Protein AF-A0A5C7PP08-F1 (afdb_monomer)

Structure (mmCIF, N/CA/C/O backbone):
data_AF-A0A5C7PP08-F1
#
_entry.id   AF-A0A5C7PP08-F1
#
loop_
_atom_site.group_PDB
_atom_site.id
_atom_site.type_symbol
_atom_site.label_atom_id
_atom_site.label_alt_id
_atom_site.label_comp_id
_atom_site.label_asym_id
_atom_site.label_entity_id
_atom_site.label_seq_id
_atom_site.pdbx_PDB_ins_code
_atom_site.Cartn_x
_atom_site.Cartn_y
_atom_site.Cartn_z
_atom_site.occupancy
_atom_site.B_iso_or_equiv
_atom_site.auth_seq_id
_atom_site.auth_comp_id
_atom_site.auth_asym_id
_atom_site.auth_atom_id
_atom_site.pdbx_PDB_model_num
ATOM 1 N N . SER A 1 1 ? 21.183 -17.692 -31.655 1.00 51.03 1 SER A N 1
ATOM 2 C CA . SER A 1 1 ? 22.550 -17.239 -31.311 1.00 51.03 1 SER A CA 1
ATOM 3 C C . SER A 1 1 ? 22.654 -15.744 -30.936 1.00 51.03 1 SER A C 1
ATOM 5 O O . SER A 1 1 ? 23.688 -15.137 -31.158 1.00 51.03 1 SER A O 1
ATOM 7 N N . ALA A 1 2 ? 21.683 -15.165 -30.217 1.00 33.03 2 ALA A N 1
ATOM 8 C CA . ALA A 1 2 ? 21.879 -13.907 -29.457 1.00 33.03 2 ALA A CA 1
ATOM 9 C C . ALA A 1 2 ? 21.215 -13.967 -28.063 1.00 33.03 2 ALA A C 1
ATOM 11 O O . ALA A 1 2 ? 21.703 -13.370 -27.115 1.00 33.03 2 ALA A O 1
ATOM 12 N N . LEU A 1 3 ? 20.189 -14.814 -27.907 1.00 36.09 3 LEU A N 1
ATOM 13 C CA . LEU A 1 3 ? 19.541 -15.142 -26.627 1.00 36.09 3 LEU A CA 1
ATOM 14 C C . LEU A 1 3 ? 20.375 -16.040 -25.686 1.00 36.09 3 LEU A C 1
ATOM 16 O O . LEU A 1 3 ? 20.035 -16.176 -24.519 1.00 36.09 3 LEU A O 1
ATOM 20 N N . ALA A 1 4 ? 21.467 -16.645 -26.167 1.00 33.38 4 ALA A N 1
ATOM 21 C CA . ALA A 1 4 ? 22.316 -17.548 -25.375 1.00 33.38 4 ALA A CA 1
ATOM 22 C C . ALA A 1 4 ? 23.426 -16.827 -24.580 1.00 33.38 4 ALA A C 1
ATOM 24 O O . ALA A 1 4 ? 24.205 -17.480 -23.896 1.00 33.38 4 ALA A O 1
ATOM 25 N N . ARG A 1 5 ? 23.530 -15.494 -24.691 1.00 34.81 5 ARG A N 1
ATOM 26 C CA . ARG A 1 5 ? 24.608 -14.685 -24.090 1.00 34.81 5 ARG A CA 1
ATOM 27 C C . ARG A 1 5 ? 24.155 -13.799 -22.936 1.00 34.81 5 ARG A C 1
ATOM 29 O O . ARG A 1 5 ? 24.889 -12.896 -22.548 1.00 34.81 5 ARG A O 1
ATOM 36 N N . TRP A 1 6 ? 22.966 -14.021 -22.385 1.00 37.44 6 TRP A N 1
ATOM 37 C CA . TRP A 1 6 ? 22.670 -13.408 -21.099 1.00 37.44 6 TRP A CA 1
ATOM 38 C C . TRP A 1 6 ? 23.307 -14.250 -20.001 1.00 37.44 6 TRP A C 1
ATOM 40 O O . TRP A 1 6 ? 23.082 -15.464 -19.978 1.00 37.44 6 TRP A O 1
ATOM 50 N N . PRO A 1 7 ? 24.121 -13.656 -19.111 1.00 31.97 7 PRO A N 1
ATOM 51 C CA . PRO A 1 7 ? 24.576 -14.377 -17.944 1.00 31.97 7 PRO A CA 1
ATOM 52 C C . PRO A 1 7 ? 23.326 -14.842 -17.207 1.00 31.97 7 PRO A C 1
ATOM 54 O O . PRO A 1 7 ? 22.492 -14.035 -16.810 1.00 31.97 7 PRO A O 1
ATOM 57 N N . ARG A 1 8 ? 23.205 -16.151 -16.998 1.00 37.72 8 ARG A N 1
ATOM 58 C CA . ARG A 1 8 ? 22.200 -16.773 -16.122 1.00 37.72 8 ARG A CA 1
ATOM 59 C C . ARG A 1 8 ? 22.413 -16.422 -14.634 1.00 37.72 8 ARG A C 1
ATOM 61 O O . ARG A 1 8 ? 21.910 -17.112 -13.754 1.00 37.72 8 ARG A O 1
ATOM 68 N N . ARG A 1 9 ? 23.168 -15.354 -14.368 1.00 31.31 9 ARG A N 1
ATOM 69 C CA . ARG A 1 9 ? 23.492 -14.753 -13.078 1.00 31.31 9 ARG A CA 1
ATOM 70 C C . ARG A 1 9 ? 22.756 -13.420 -12.985 1.00 31.31 9 ARG A C 1
ATOM 72 O O . ARG A 1 9 ? 22.584 -12.747 -13.996 1.00 31.31 9 ARG A O 1
ATOM 79 N N . ILE A 1 10 ? 22.370 -13.016 -11.778 1.00 32.81 10 ILE A N 1
ATOM 80 C CA . ILE A 1 10 ? 21.949 -11.638 -11.506 1.00 32.81 10 ILE A CA 1
ATOM 81 C C . ILE A 1 10 ? 23.107 -10.727 -11.931 1.00 32.81 10 ILE A C 1
ATOM 83 O O . ILE A 1 10 ? 24.150 -10.695 -11.282 1.00 32.81 10 ILE A O 1
ATOM 87 N N . VAL A 1 11 ? 22.957 -10.040 -13.063 1.00 32.78 11 VAL A N 1
ATOM 88 C CA . VAL A 1 11 ? 23.949 -9.075 -13.536 1.00 32.78 11 VAL A CA 1
ATOM 89 C C . VAL A 1 11 ? 23.645 -7.762 -12.839 1.00 32.78 11 VAL A C 1
ATOM 91 O O . VAL A 1 11 ? 22.692 -7.068 -13.190 1.00 32.78 11 VAL A O 1
ATOM 94 N N . GLN A 1 12 ? 24.449 -7.418 -11.837 1.00 35.47 12 GLN A N 1
ATOM 95 C CA . GLN A 1 12 ? 24.504 -6.042 -11.374 1.00 35.47 12 GLN A CA 1
ATOM 96 C C . GLN A 1 12 ? 25.184 -5.235 -12.482 1.00 35.47 12 GLN A C 1
ATOM 98 O O . GLN A 1 12 ? 26.375 -5.385 -12.742 1.00 35.47 12 GLN A O 1
ATOM 103 N N . TRP A 1 13 ? 24.388 -4.463 -13.214 1.00 45.34 13 TRP A N 1
ATOM 104 C CA . TRP A 1 13 ? 24.843 -3.715 -14.375 1.00 45.34 13 TRP A CA 1
ATOM 105 C C . TRP A 1 13 ? 25.080 -2.251 -13.995 1.00 45.34 13 TRP A C 1
ATOM 107 O O . TRP A 1 13 ? 24.209 -1.613 -13.402 1.00 45.34 13 TRP A O 1
ATOM 117 N N . ALA A 1 14 ? 26.256 -1.730 -14.340 1.00 45.00 14 ALA A N 1
ATOM 118 C CA . ALA A 1 14 ? 26.609 -0.321 -14.232 1.00 45.00 14 ALA A CA 1
ATOM 119 C C . ALA A 1 14 ? 27.038 0.170 -15.621 1.00 45.00 14 ALA A C 1
ATOM 121 O O . ALA A 1 14 ? 27.964 -0.384 -16.210 1.00 45.00 14 ALA A O 1
ATOM 122 N N . GLY A 1 15 ? 26.362 1.186 -16.152 1.00 56.62 15 GLY A N 1
ATOM 123 C CA . GLY A 1 15 ? 26.690 1.778 -17.448 1.00 56.62 15 GLY A CA 1
ATOM 124 C C . GLY A 1 15 ? 25.889 3.049 -17.726 1.00 56.62 15 GLY A C 1
ATOM 125 O O . GLY A 1 15 ? 25.226 3.585 -16.837 1.00 56.62 15 GLY A O 1
ATOM 126 N N . SER A 1 16 ? 25.983 3.565 -18.950 1.00 62.78 16 SER A N 1
ATOM 127 C CA . SER A 1 16 ? 25.438 4.872 -19.327 1.00 62.78 16 SER A CA 1
ATOM 128 C C . SER A 1 16 ? 23.931 4.834 -19.628 1.00 62.78 16 SER A C 1
ATOM 130 O O . SER A 1 16 ? 23.347 3.789 -19.909 1.00 62.78 16 SER A O 1
ATOM 132 N N . ALA A 1 17 ? 23.274 5.998 -19.656 1.00 60.62 17 ALA A N 1
ATOM 133 C CA . ALA A 1 17 ? 21.857 6.089 -20.028 1.00 60.62 17 ALA A CA 1
ATOM 134 C C . ALA A 1 17 ? 21.559 5.574 -21.456 1.00 60.62 17 ALA A C 1
ATOM 136 O O . ALA A 1 17 ? 20.437 5.141 -21.728 1.00 60.62 17 ALA A O 1
ATOM 137 N N . ALA A 1 18 ? 22.538 5.611 -22.370 1.00 62.00 18 ALA A N 1
ATOM 138 C CA . ALA A 1 18 ? 22.399 5.051 -23.716 1.00 62.00 18 ALA A CA 1
ATOM 139 C C . ALA A 1 18 ? 22.287 3.520 -23.670 1.00 62.00 18 ALA A C 1
ATOM 141 O O . ALA A 1 18 ? 21.374 2.949 -24.267 1.00 62.00 18 ALA A O 1
ATOM 142 N N . ASP A 1 19 ? 23.123 2.882 -22.857 1.00 72.00 19 ASP A N 1
ATOM 143 C CA . ASP A 1 19 ? 23.145 1.430 -22.699 1.00 72.00 19 ASP A CA 1
ATOM 144 C C . ASP A 1 19 ? 21.840 0.899 -22.074 1.00 72.00 19 ASP A C 1
ATOM 146 O O . ASP A 1 19 ? 21.330 -0.148 -22.473 1.00 72.00 19 ASP A O 1
ATOM 150 N N . VAL A 1 20 ? 21.224 1.650 -21.150 1.00 71.69 20 VAL A N 1
ATOM 151 C CA . VAL A 1 20 ? 19.917 1.282 -20.573 1.00 71.69 20 VAL A CA 1
ATOM 152 C C . VAL A 1 20 ? 18.798 1.306 -21.613 1.00 71.69 20 VAL A C 1
ATOM 154 O O . VAL A 1 20 ? 17.904 0.453 -21.597 1.00 71.69 20 VAL A O 1
ATOM 157 N N . ARG A 1 21 ? 18.821 2.278 -22.534 1.00 72.56 21 ARG A N 1
ATOM 158 C CA . ARG A 1 21 ? 17.820 2.364 -23.609 1.00 72.56 21 ARG A CA 1
ATOM 159 C C . ARG A 1 21 ? 17.903 1.141 -24.514 1.00 72.56 21 ARG A C 1
ATOM 161 O O . ARG A 1 21 ? 16.860 0.603 -24.893 1.00 72.56 21 ARG A O 1
ATOM 168 N N . ASP A 1 22 ? 19.112 0.679 -24.804 1.00 75.31 22 ASP A N 1
ATOM 169 C CA . ASP A 1 22 ? 19.328 -0.531 -25.590 1.00 75.31 22 ASP A CA 1
ATOM 170 C C . ASP A 1 22 ? 18.941 -1.791 -24.815 1.00 75.31 22 ASP A C 1
ATOM 172 O O . ASP A 1 22 ? 18.230 -2.631 -25.365 1.00 75.31 22 ASP A O 1
ATOM 176 N N . LEU A 1 23 ? 19.247 -1.876 -23.517 1.00 73.44 23 LEU A N 1
ATOM 177 C CA . LEU A 1 23 ? 18.751 -2.951 -22.649 1.00 73.44 23 LEU A CA 1
ATOM 178 C C . LEU A 1 23 ? 17.220 -3.031 -22.637 1.00 73.44 23 LEU A C 1
ATOM 180 O O . LEU A 1 23 ? 16.664 -4.123 -22.734 1.00 73.44 23 LEU A O 1
ATOM 184 N N . CYS A 1 24 ? 16.522 -1.894 -22.577 1.00 73.75 24 CYS A N 1
ATOM 185 C CA . CYS A 1 24 ? 15.061 -1.872 -22.618 1.00 73.75 24 CYS A CA 1
ATOM 186 C C . CYS A 1 24 ? 14.515 -2.379 -23.961 1.00 73.75 24 CYS A C 1
ATOM 188 O O . CYS A 1 24 ? 13.545 -3.136 -23.988 1.00 73.75 24 CYS A O 1
ATOM 190 N N . ARG A 1 25 ? 15.139 -1.994 -25.083 1.00 69.88 25 ARG A N 1
ATOM 191 C CA . ARG A 1 25 ? 14.746 -2.474 -26.420 1.00 69.88 25 ARG A CA 1
ATOM 192 C C . ARG A 1 25 ? 15.004 -3.971 -26.577 1.00 69.88 25 ARG A C 1
ATOM 194 O O . ARG A 1 25 ? 14.125 -4.689 -27.051 1.00 69.88 25 ARG A O 1
ATOM 201 N N . ILE A 1 26 ? 16.181 -4.433 -26.158 1.00 72.19 26 ILE A N 1
ATOM 202 C CA . ILE A 1 26 ? 16.577 -5.844 -26.208 1.00 72.19 26 ILE A CA 1
ATOM 203 C C . ILE A 1 26 ? 15.634 -6.668 -25.334 1.00 72.19 26 ILE A C 1
ATOM 205 O O . ILE A 1 26 ? 15.025 -7.613 -25.826 1.00 72.19 26 ILE A O 1
ATOM 209 N N . GLY A 1 27 ? 15.435 -6.273 -24.074 1.00 72.19 27 GLY A N 1
ATOM 210 C CA . GLY A 1 27 ? 14.522 -6.948 -23.156 1.00 72.19 27 GLY A CA 1
ATOM 211 C C . GLY A 1 27 ? 13.101 -7.034 -23.716 1.00 72.19 27 GLY A C 1
ATOM 212 O O . GLY A 1 27 ? 12.497 -8.107 -23.709 1.00 72.19 27 GLY A O 1
ATOM 213 N N . ALA A 1 28 ? 12.580 -5.942 -24.283 1.00 72.56 28 ALA A N 1
ATOM 214 C CA . ALA A 1 28 ? 11.251 -5.937 -24.887 1.00 72.56 28 ALA A CA 1
ATOM 215 C C . ALA A 1 28 ? 11.123 -6.933 -26.054 1.00 72.56 28 ALA A C 1
ATOM 217 O O . ALA A 1 28 ? 10.146 -7.685 -26.123 1.00 72.56 28 ALA A O 1
ATOM 218 N N . ALA A 1 29 ? 12.126 -6.979 -26.936 1.00 72.31 29 ALA A N 1
ATOM 219 C CA . ALA A 1 29 ? 12.173 -7.909 -28.061 1.00 72.31 29 ALA A CA 1
ATOM 220 C C . ALA A 1 29 ? 12.316 -9.371 -27.602 1.00 72.31 29 ALA A C 1
ATOM 222 O O . ALA A 1 29 ? 11.616 -10.251 -28.106 1.00 72.31 29 ALA A O 1
ATOM 223 N N . CYS A 1 30 ? 13.175 -9.632 -26.614 1.00 68.44 30 CYS A N 1
ATOM 224 C CA . CYS A 1 30 ? 13.418 -10.967 -26.070 1.00 68.44 30 CYS A CA 1
ATOM 225 C C . CYS A 1 30 ? 12.179 -11.558 -25.389 1.00 68.44 30 CYS A C 1
ATOM 227 O O . CYS A 1 30 ? 11.913 -12.749 -25.532 1.00 68.44 30 CYS A O 1
ATOM 229 N N . HIS A 1 31 ? 11.401 -10.731 -24.689 1.00 66.00 31 HIS A N 1
ATOM 230 C CA . HIS A 1 31 ? 10.216 -11.176 -23.956 1.00 66.00 31 HIS A CA 1
ATOM 231 C C . HIS A 1 31 ? 8.910 -11.084 -24.756 1.00 66.00 31 HIS A C 1
ATOM 233 O O . HIS A 1 31 ? 7.857 -11.411 -24.211 1.00 66.00 31 HIS A O 1
ATOM 239 N N . ARG A 1 32 ? 8.955 -10.654 -26.030 1.00 76.31 32 ARG A N 1
ATOM 240 C CA . ARG A 1 32 ? 7.770 -10.444 -26.889 1.00 76.31 32 ARG A CA 1
ATOM 241 C C . ARG A 1 32 ? 6.655 -9.663 -26.172 1.00 76.31 32 ARG A C 1
ATOM 243 O O . ARG A 1 32 ? 5.480 -10.011 -26.268 1.00 76.31 32 ARG A O 1
ATOM 250 N N . THR A 1 33 ? 7.028 -8.625 -25.425 1.00 79.81 33 THR A N 1
ATOM 251 C CA . THR A 1 33 ? 6.087 -7.817 -24.632 1.00 79.81 33 THR A CA 1
ATOM 252 C C . THR A 1 33 ? 5.680 -6.539 -25.368 1.00 79.81 33 THR A C 1
ATOM 254 O O . THR A 1 33 ? 6.431 -6.016 -26.189 1.00 79.81 33 THR A O 1
ATOM 257 N N . SER A 1 34 ? 4.491 -6.008 -25.066 1.00 83.50 34 SER A N 1
ATOM 258 C CA . SER A 1 34 ? 4.002 -4.718 -25.580 1.00 83.50 34 SER A CA 1
ATOM 259 C C . SER A 1 34 ? 4.533 -3.513 -24.793 1.00 83.50 34 SER A C 1
ATOM 261 O O . SER A 1 34 ? 4.498 -2.383 -25.292 1.00 83.50 34 SER A O 1
ATOM 263 N N . ALA A 1 35 ? 5.043 -3.748 -23.580 1.00 87.69 35 ALA A N 1
ATOM 264 C CA . ALA A 1 35 ? 5.693 -2.751 -22.740 1.00 87.69 35 ALA A CA 1
ATOM 265 C C . ALA A 1 35 ? 6.728 -3.392 -21.800 1.00 87.69 35 ALA A C 1
ATOM 267 O O . ALA A 1 35 ? 6.541 -4.519 -21.336 1.00 87.69 35 ALA A O 1
ATOM 268 N N . LEU A 1 36 ? 7.794 -2.660 -21.477 1.00 88.12 36 LEU A N 1
ATOM 269 C CA . LEU A 1 36 ? 8.789 -3.053 -20.477 1.00 88.12 36 LEU A CA 1
ATOM 270 C C . LEU A 1 36 ? 9.143 -1.845 -19.607 1.00 88.12 36 LEU A C 1
ATOM 272 O O . LEU A 1 36 ? 9.592 -0.828 -20.129 1.00 88.12 36 LEU A O 1
ATOM 276 N N . LEU A 1 37 ? 8.953 -1.963 -18.292 1.00 88.19 37 LEU A N 1
ATOM 277 C CA . LEU A 1 37 ? 9.378 -0.961 -17.316 1.00 88.19 37 LEU A CA 1
ATOM 278 C C . LEU A 1 37 ? 10.607 -1.476 -16.564 1.00 88.19 37 LEU A C 1
ATOM 280 O O . LEU A 1 37 ? 10.527 -2.478 -15.859 1.00 88.19 37 LEU A O 1
ATOM 284 N N . LEU A 1 38 ? 11.722 -0.769 -16.696 1.00 87.44 38 LEU A N 1
ATOM 285 C CA . LEU A 1 38 ? 12.966 -1.035 -15.989 1.00 87.44 38 LEU A CA 1
ATOM 286 C C . LEU A 1 38 ? 13.136 -0.007 -14.866 1.00 87.44 38 LEU A C 1
ATOM 288 O O . LEU A 1 38 ? 13.333 1.175 -15.137 1.00 87.44 38 LEU A O 1
ATOM 292 N N . THR A 1 39 ? 13.064 -0.438 -13.609 1.00 85.44 39 THR A N 1
ATOM 293 C CA . THR A 1 39 ? 13.318 0.432 -12.449 1.00 85.44 39 THR A CA 1
ATOM 294 C C . THR A 1 39 ? 14.801 0.465 -12.110 1.00 85.44 39 THR A C 1
ATOM 296 O O . THR A 1 39 ? 15.424 -0.591 -12.035 1.00 85.44 39 THR A O 1
ATOM 299 N N . ALA A 1 40 ? 15.342 1.643 -11.811 1.00 81.19 40 ALA A N 1
ATOM 300 C CA . ALA A 1 40 ? 16.759 1.834 -11.509 1.00 81.19 40 ALA A CA 1
ATOM 301 C C . ALA A 1 40 ? 16.986 2.551 -10.176 1.00 81.19 40 ALA A C 1
ATOM 303 O O . ALA A 1 40 ? 17.785 3.477 -10.060 1.00 81.19 40 ALA A O 1
ATOM 304 N N . GLY A 1 41 ? 16.250 2.124 -9.148 1.00 76.06 41 GLY A N 1
ATOM 305 C CA . GLY A 1 41 ? 16.397 2.654 -7.795 1.00 76.06 41 GLY A CA 1
ATOM 306 C C . GLY A 1 41 ? 16.220 4.174 -7.746 1.00 76.06 41 GLY A C 1
ATOM 307 O O . GLY A 1 41 ? 15.173 4.698 -8.129 1.00 76.06 41 GLY A O 1
ATOM 308 N N . VAL A 1 42 ? 17.252 4.876 -7.273 1.00 71.19 42 VAL A N 1
ATOM 309 C CA . VAL A 1 42 ? 17.248 6.342 -7.111 1.00 71.19 42 VAL A CA 1
ATOM 310 C C . VAL A 1 42 ? 17.314 7.120 -8.414 1.00 71.19 42 VAL A C 1
ATOM 312 O O . VAL A 1 42 ? 17.058 8.319 -8.392 1.00 71.19 42 VAL A O 1
ATOM 315 N N . ASP A 1 43 ? 17.623 6.466 -9.531 1.00 77.25 43 ASP A N 1
ATOM 316 C CA . ASP A 1 43 ? 17.714 7.112 -10.841 1.00 77.25 43 ASP A CA 1
ATOM 317 C C . ASP A 1 43 ? 16.379 7.132 -11.592 1.00 77.25 43 ASP A C 1
ATOM 319 O O . ASP A 1 43 ? 16.282 7.709 -12.672 1.00 77.25 43 ASP A O 1
ATOM 323 N N . GLY A 1 44 ? 15.319 6.578 -10.994 1.00 85.94 44 GLY A N 1
ATOM 324 C CA . GLY A 1 44 ? 13.984 6.536 -11.580 1.00 85.94 44 GLY A CA 1
ATOM 325 C C . GLY A 1 44 ? 13.749 5.252 -12.368 1.00 85.94 44 GLY A C 1
ATOM 326 O O . GLY A 1 44 ? 13.952 4.151 -11.848 1.00 85.94 44 GLY A O 1
ATOM 327 N N . ALA A 1 45 ? 13.239 5.375 -13.593 1.00 88.81 45 ALA A N 1
ATOM 328 C CA . ALA A 1 45 ? 12.931 4.226 -14.438 1.00 88.81 45 ALA A CA 1
ATOM 329 C C . ALA A 1 45 ? 12.958 4.552 -15.937 1.00 88.81 45 ALA A C 1
ATOM 331 O O . ALA A 1 45 ? 12.829 5.706 -16.344 1.00 88.81 45 ALA A O 1
ATOM 332 N N . TRP A 1 46 ? 13.013 3.509 -16.762 1.00 91.44 46 TRP A N 1
ATOM 333 C CA . TRP A 1 46 ? 12.817 3.590 -18.208 1.00 91.44 46 TRP A CA 1
ATOM 334 C C . TRP A 1 46 ? 11.645 2.720 -18.636 1.00 91.44 46 TRP A C 1
ATOM 336 O O . TRP A 1 46 ? 11.558 1.550 -18.274 1.00 91.44 46 TRP A O 1
ATOM 346 N N . LEU A 1 47 ? 10.741 3.293 -19.423 1.00 90.38 47 LEU A N 1
ATOM 347 C CA . LEU A 1 47 ? 9.603 2.596 -20.006 1.00 90.38 47 LEU A CA 1
ATOM 348 C C . LEU A 1 47 ? 9.811 2.460 -21.511 1.00 90.38 47 LEU A C 1
ATOM 350 O O . LEU A 1 47 ? 9.760 3.450 -22.238 1.00 90.38 47 LEU A O 1
ATOM 354 N N . TRP A 1 48 ? 9.977 1.236 -21.995 1.00 90.25 48 TRP A N 1
ATOM 355 C CA . TRP A 1 48 ? 9.782 0.931 -23.405 1.00 90.25 48 TRP A CA 1
ATOM 356 C C . TRP A 1 48 ? 8.293 0.684 -23.662 1.00 90.25 48 TRP A C 1
ATOM 358 O O . TRP A 1 48 ? 7.691 -0.199 -23.051 1.00 90.25 48 TRP A O 1
ATOM 368 N N . TYR A 1 49 ? 7.684 1.478 -24.540 1.00 86.06 49 TYR A N 1
ATOM 369 C CA . TYR A 1 49 ? 6.275 1.368 -24.922 1.00 86.06 49 TYR A CA 1
ATOM 370 C C . TYR A 1 49 ? 6.056 1.978 -26.310 1.00 86.06 49 TYR A C 1
ATOM 372 O O . TYR A 1 49 ? 6.641 3.009 -26.633 1.00 86.06 49 TYR A O 1
ATOM 380 N N . ARG A 1 50 ? 5.219 1.348 -27.150 1.00 85.69 50 ARG A N 1
ATOM 381 C CA . ARG A 1 50 ? 4.958 1.791 -28.541 1.00 85.69 50 ARG A CA 1
ATOM 382 C C . ARG A 1 50 ? 6.250 2.057 -29.330 1.00 85.69 50 ARG A C 1
ATOM 384 O O . ARG A 1 50 ? 6.385 3.089 -29.981 1.00 85.69 50 ARG A O 1
ATOM 391 N N . GLN A 1 51 ? 7.213 1.136 -29.217 1.00 83.38 51 GLN A N 1
ATOM 392 C CA . GLN A 1 51 ? 8.535 1.208 -29.861 1.00 83.38 51 GLN A CA 1
ATOM 393 C C . GLN A 1 51 ? 9.381 2.440 -29.480 1.00 83.38 51 GLN A C 1
ATOM 395 O O . GLN A 1 51 ? 10.391 2.724 -30.123 1.00 83.38 51 GLN A O 1
ATOM 400 N N . LYS A 1 52 ? 9.017 3.161 -28.415 1.00 86.75 52 LYS A N 1
ATOM 401 C CA . LYS A 1 52 ? 9.764 4.308 -27.893 1.00 86.75 52 LYS A CA 1
ATOM 402 C C . LYS A 1 52 ? 10.239 4.016 -26.477 1.00 86.75 52 LYS A C 1
ATOM 404 O O . LYS A 1 52 ? 9.549 3.352 -25.709 1.00 86.75 52 LYS A O 1
ATOM 409 N N . VAL A 1 53 ? 11.426 4.515 -26.140 1.00 87.62 53 VAL A N 1
ATOM 410 C CA . VAL A 1 53 ? 11.926 4.504 -24.762 1.00 87.62 53 VAL A CA 1
ATOM 411 C C . VAL A 1 53 ? 11.628 5.860 -24.142 1.00 87.62 53 VAL A C 1
ATOM 413 O O . VAL A 1 53 ? 12.006 6.895 -24.687 1.00 87.62 53 VAL A O 1
ATOM 416 N N . HIS A 1 54 ? 10.945 5.837 -23.007 1.00 89.31 54 HIS A N 1
ATOM 417 C CA . HIS A 1 54 ? 10.604 6.995 -22.204 1.00 89.31 54 HIS A CA 1
ATOM 418 C C . HIS A 1 54 ? 11.394 6.947 -20.904 1.00 89.31 54 HIS A C 1
ATOM 420 O O . HIS A 1 54 ? 11.351 5.955 -20.179 1.00 89.31 54 HIS A O 1
ATOM 426 N N . GLU A 1 55 ? 12.101 8.026 -20.606 1.00 90.25 55 GLU A N 1
ATOM 427 C CA . GLU A 1 55 ? 12.775 8.198 -19.327 1.00 90.25 55 GLU A CA 1
ATOM 428 C C . GLU A 1 55 ? 11.794 8.766 -18.302 1.00 90.25 55 GLU A C 1
ATOM 430 O O . GLU A 1 55 ? 11.053 9.711 -18.580 1.00 90.25 55 GLU A O 1
ATOM 435 N N . ILE A 1 56 ? 11.763 8.157 -17.122 1.00 90.25 56 ILE A N 1
ATOM 436 C CA . ILE A 1 56 ? 10.896 8.540 -16.017 1.00 90.25 56 ILE A CA 1
ATOM 437 C C . ILE A 1 56 ? 11.796 8.979 -14.872 1.00 90.25 56 ILE A C 1
ATOM 439 O O . ILE A 1 56 ? 12.317 8.157 -14.117 1.00 90.25 56 ILE A O 1
ATOM 443 N N . ALA A 1 57 ? 11.946 10.294 -14.735 1.00 87.50 57 ALA A N 1
ATOM 444 C CA . ALA A 1 57 ? 12.699 10.874 -13.638 1.00 87.50 57 ALA A CA 1
ATOM 445 C C . ALA A 1 57 ? 12.070 10.505 -12.277 1.00 87.50 57 ALA A C 1
ATOM 447 O O . ALA A 1 57 ? 10.836 10.499 -12.140 1.00 87.50 57 ALA A O 1
ATOM 448 N N . PRO A 1 58 ? 12.893 10.243 -11.249 1.00 87.06 58 PRO A N 1
ATOM 449 C CA . PRO A 1 58 ? 12.405 10.086 -9.889 1.00 87.06 58 PRO A CA 1
ATOM 450 C C . PRO A 1 58 ? 11.831 11.423 -9.400 1.00 87.06 58 PRO A C 1
ATOM 452 O O . PRO A 1 58 ? 12.244 12.497 -9.835 1.00 87.06 58 PRO A O 1
ATOM 455 N N . GLY A 1 59 ? 10.881 11.388 -8.464 1.00 83.12 59 GLY A N 1
ATOM 456 C CA . GLY A 1 59 ? 10.473 12.619 -7.775 1.00 83.12 59 GLY A CA 1
ATOM 457 C C . GLY A 1 59 ? 11.531 13.094 -6.778 1.00 83.12 59 GLY A C 1
ATOM 458 O O . GLY A 1 59 ? 11.648 14.289 -6.501 1.00 83.12 59 GLY A O 1
ATOM 459 N N . TYR A 1 60 ? 12.292 12.141 -6.242 1.00 82.56 60 TYR A N 1
ATOM 460 C CA . TYR A 1 60 ? 13.143 12.317 -5.078 1.00 82.56 60 TYR A CA 1
ATOM 461 C C . TYR A 1 60 ? 14.401 11.467 -5.190 1.00 82.56 60 TYR A C 1
ATOM 463 O O . TYR A 1 60 ? 14.312 10.292 -5.545 1.00 82.56 60 TYR A O 1
ATOM 471 N N . ARG A 1 61 ? 15.552 12.053 -4.851 1.00 77.00 61 ARG A N 1
ATOM 472 C CA . ARG A 1 61 ? 16.838 11.353 -4.749 1.00 77.00 61 ARG A CA 1
ATOM 473 C C . ARG A 1 61 ? 17.294 11.299 -3.290 1.00 77.00 61 ARG A C 1
ATOM 475 O O . ARG A 1 61 ? 17.011 12.201 -2.501 1.00 77.00 61 ARG A O 1
ATOM 482 N N . SER A 1 62 ? 17.992 10.224 -2.934 1.00 67.00 62 SER A N 1
ATOM 483 C CA . SER A 1 62 ? 18.630 10.050 -1.626 1.00 67.00 62 SER A CA 1
ATOM 484 C C . SER A 1 62 ? 19.986 9.381 -1.799 1.00 67.00 62 SER A C 1
ATOM 486 O O . SER A 1 62 ? 20.125 8.465 -2.606 1.00 67.00 62 SER A O 1
ATOM 488 N N . ALA A 1 63 ? 20.973 9.831 -1.025 1.00 56.88 63 ALA A N 1
ATOM 489 C CA . ALA A 1 63 ? 22.310 9.241 -0.990 1.00 56.88 63 ALA A CA 1
ATOM 490 C C . ALA A 1 63 ? 22.352 7.913 -0.207 1.00 56.88 63 ALA A C 1
ATOM 492 O O . ALA A 1 63 ? 23.279 7.127 -0.371 1.00 56.88 63 ALA A O 1
ATOM 493 N N . CYS A 1 64 ? 21.348 7.642 0.638 1.00 52.38 64 CYS A N 1
ATOM 494 C CA . CYS A 1 64 ? 21.267 6.442 1.475 1.00 52.38 64 CYS A CA 1
ATOM 495 C C . CYS A 1 64 ? 20.227 5.476 0.901 1.00 52.38 64 CYS A C 1
ATOM 497 O O . CYS A 1 64 ? 19.142 5.278 1.446 1.00 52.38 64 CYS A O 1
ATOM 499 N N . ALA A 1 65 ? 20.521 4.937 -0.275 1.00 51.94 65 ALA A N 1
ATOM 500 C CA . ALA A 1 65 ? 19.533 4.220 -1.053 1.00 51.94 65 ALA A CA 1
ATOM 501 C C . ALA A 1 65 ? 19.565 2.713 -0.771 1.00 51.94 65 ALA A C 1
ATOM 503 O O . ALA A 1 65 ? 20.227 1.940 -1.463 1.00 51.94 65 ALA A O 1
ATOM 504 N N . HIS A 1 66 ? 18.811 2.266 0.235 1.00 55.78 66 HIS A N 1
ATOM 505 C CA . HIS A 1 66 ? 18.415 0.858 0.308 1.00 55.78 66 HIS A CA 1
ATOM 506 C C . HIS A 1 66 ? 17.398 0.574 -0.811 1.00 55.78 66 HIS A C 1
ATOM 508 O O . HIS A 1 66 ? 16.191 0.601 -0.592 1.00 55.78 66 HIS A O 1
ATOM 514 N N . ASN A 1 67 ? 17.894 0.310 -2.023 1.00 62.72 67 ASN A N 1
ATOM 515 C CA . ASN A 1 67 ? 17.078 0.131 -3.234 1.00 62.72 67 ASN A CA 1
ATOM 516 C C . ASN A 1 67 ? 16.439 -1.261 -3.371 1.00 62.72 67 ASN A C 1
ATOM 518 O O . ASN A 1 67 ? 15.723 -1.524 -4.340 1.00 62.72 67 ASN A O 1
ATOM 522 N N . ILE A 1 68 ? 16.692 -2.162 -2.419 1.00 67.25 68 ILE A N 1
ATOM 523 C CA . ILE A 1 68 ? 16.137 -3.518 -2.426 1.00 67.25 68 ILE A CA 1
ATOM 524 C C . ILE A 1 68 ? 14.610 -3.428 -2.299 1.00 67.25 68 ILE A C 1
ATOM 526 O O . ILE A 1 68 ? 14.095 -2.849 -1.345 1.00 67.25 68 ILE A O 1
ATOM 530 N N . GLY A 1 69 ? 13.906 -3.986 -3.288 1.00 72.25 69 GLY A N 1
ATOM 531 C CA . GLY A 1 69 ? 12.443 -4.018 -3.404 1.00 72.25 69 GLY A CA 1
ATOM 532 C C . GLY A 1 69 ? 11.779 -2.716 -3.877 1.00 72.25 69 GLY A C 1
ATOM 533 O O . GLY A 1 69 ? 10.553 -2.615 -3.879 1.00 72.25 69 GLY A O 1
ATOM 534 N N . ALA A 1 70 ? 12.554 -1.740 -4.372 1.00 77.50 70 ALA A N 1
ATOM 535 C CA . ALA A 1 70 ? 12.010 -0.582 -5.088 1.00 77.50 70 ALA A CA 1
ATOM 536 C C . ALA A 1 70 ? 11.142 -1.000 -6.289 1.00 77.50 70 ALA A C 1
ATOM 538 O O . ALA A 1 70 ? 10.051 -0.466 -6.498 1.00 77.50 70 ALA A O 1
ATOM 539 N N . GLY A 1 71 ? 11.615 -2.001 -7.040 1.00 83.31 71 GLY A N 1
ATOM 540 C CA . GLY A 1 71 ? 10.887 -2.598 -8.158 1.00 83.31 71 GLY A CA 1
ATOM 541 C C . GLY A 1 71 ? 9.559 -3.229 -7.737 1.00 83.31 71 GLY A C 1
ATOM 542 O O . GLY A 1 71 ? 8.567 -3.062 -8.444 1.00 83.31 71 GLY A O 1
ATOM 543 N N . ASP A 1 72 ? 9.498 -3.870 -6.566 1.00 84.31 72 ASP A N 1
ATOM 544 C CA . ASP A 1 72 ? 8.265 -4.479 -6.048 1.00 84.31 72 ASP A CA 1
ATOM 545 C C . ASP A 1 72 ? 7.221 -3.415 -5.713 1.00 84.31 72 ASP A C 1
ATOM 547 O O . ASP A 1 72 ? 6.052 -3.554 -6.072 1.00 84.31 72 ASP A O 1
ATOM 551 N N . ILE A 1 73 ? 7.648 -2.321 -5.068 1.00 87.19 73 ILE A N 1
ATOM 552 C CA . ILE A 1 73 ? 6.767 -1.191 -4.755 1.00 87.19 73 ILE A CA 1
ATOM 553 C C . ILE A 1 73 ? 6.227 -0.592 -6.054 1.00 87.19 73 ILE A C 1
ATOM 555 O O . ILE A 1 73 ? 5.015 -0.449 -6.201 1.00 87.19 73 ILE A O 1
ATOM 559 N N . VAL A 1 74 ? 7.096 -0.285 -7.023 1.00 90.56 74 VAL A N 1
ATOM 560 C CA . VAL A 1 74 ? 6.667 0.261 -8.321 1.00 90.56 74 VAL A CA 1
ATOM 561 C C . VAL A 1 74 ? 5.706 -0.694 -9.030 1.00 90.56 74 VAL A C 1
ATOM 563 O O . VAL A 1 74 ? 4.671 -0.246 -9.519 1.00 90.56 74 VAL A O 1
ATOM 566 N N . SER A 1 75 ? 6.002 -1.993 -9.045 1.00 89.50 75 SER A N 1
ATOM 567 C CA . SER A 1 75 ? 5.165 -3.010 -9.691 1.00 89.50 75 SER A CA 1
ATOM 568 C C . SER A 1 75 ? 3.788 -3.114 -9.034 1.00 89.50 75 SER A C 1
ATOM 570 O O . SER A 1 75 ? 2.772 -3.086 -9.727 1.00 89.50 75 SER A O 1
ATOM 572 N N . GLY A 1 76 ? 3.738 -3.164 -7.700 1.00 88.31 76 GLY A N 1
ATOM 573 C CA . GLY A 1 76 ? 2.495 -3.210 -6.933 1.00 88.31 76 GLY A CA 1
ATOM 574 C C . GLY A 1 76 ? 1.625 -1.971 -7.137 1.00 88.31 76 GLY A C 1
ATOM 575 O O . GLY A 1 76 ? 0.419 -2.086 -7.367 1.00 88.31 76 GLY A O 1
ATOM 576 N N . LEU A 1 77 ? 2.241 -0.785 -7.115 1.00 91.25 77 LEU A N 1
ATOM 577 C CA . LEU A 1 77 ? 1.557 0.484 -7.373 1.00 91.25 77 LEU A CA 1
ATOM 578 C C . LEU A 1 77 ? 1.038 0.568 -8.806 1.00 91.25 77 LEU A C 1
ATOM 580 O O . LEU A 1 77 ? -0.112 0.945 -9.019 1.00 91.25 77 LEU A O 1
ATOM 584 N N . LEU A 1 78 ? 1.865 0.207 -9.790 1.00 91.81 78 LEU A N 1
ATOM 585 C CA . LEU A 1 78 ? 1.479 0.237 -11.195 1.00 91.81 78 LEU A CA 1
ATOM 586 C C . LEU A 1 78 ? 0.329 -0.733 -11.476 1.00 91.81 78 LEU A C 1
ATOM 588 O O . LEU A 1 78 ? -0.601 -0.365 -12.186 1.00 91.81 78 LEU A O 1
ATOM 592 N N . ALA A 1 79 ? 0.345 -1.932 -10.888 1.00 88.38 79 ALA A N 1
ATOM 593 C CA . ALA A 1 79 ? -0.751 -2.889 -11.016 1.00 88.38 79 ALA A CA 1
ATOM 594 C C . ALA A 1 79 ? -2.075 -2.321 -10.474 1.00 88.38 79 ALA A C 1
ATOM 596 O O . ALA A 1 79 ? -3.104 -2.424 -11.140 1.00 88.38 79 ALA A O 1
ATOM 597 N N . GLY A 1 80 ? -2.047 -1.672 -9.304 1.00 86.31 80 GLY A N 1
ATOM 598 C CA . GLY A 1 80 ? -3.222 -0.995 -8.746 1.00 86.31 80 GLY A CA 1
ATOM 599 C C . GLY A 1 80 ? -3.710 0.167 -9.618 1.00 86.31 80 GLY A C 1
ATOM 600 O O . GLY A 1 80 ? -4.900 0.279 -9.911 1.00 86.31 80 GLY A O 1
ATOM 601 N N . LEU A 1 81 ? -2.785 0.997 -10.110 1.00 88.88 81 LEU A N 1
ATOM 602 C CA . LEU A 1 81 ? -3.090 2.096 -11.027 1.00 88.88 81 LEU A CA 1
ATOM 603 C C . LEU A 1 81 ? -3.699 1.611 -12.342 1.00 88.88 81 LEU A C 1
ATOM 605 O O . LEU A 1 81 ? -4.647 2.222 -12.816 1.00 88.88 81 LEU A O 1
ATOM 609 N N . LEU A 1 82 ? -3.193 0.524 -12.923 1.00 88.31 82 LEU A N 1
ATOM 610 C CA . LEU A 1 82 ? -3.751 -0.069 -14.139 1.00 88.31 82 LEU A CA 1
ATOM 611 C C . LEU A 1 82 ? -5.153 -0.633 -13.902 1.00 88.31 82 LEU A C 1
ATOM 613 O O . LEU A 1 82 ? -6.029 -0.456 -14.744 1.00 88.31 82 LEU A O 1
ATOM 617 N N . ALA A 1 83 ? -5.383 -1.262 -12.747 1.00 84.88 83 ALA A N 1
ATOM 618 C CA . ALA A 1 83 ? -6.698 -1.783 -12.386 1.00 84.88 83 ALA A CA 1
ATOM 619 C C . ALA A 1 83 ? -7.744 -0.669 -12.189 1.00 84.88 83 ALA A C 1
ATOM 621 O O . ALA A 1 83 ? -8.923 -0.885 -12.454 1.00 84.88 83 ALA A O 1
ATOM 622 N N . ARG A 1 84 ? -7.329 0.515 -11.716 1.00 84.50 84 ARG A N 1
ATOM 623 C CA . ARG A 1 84 ? -8.222 1.659 -11.460 1.00 84.50 84 ARG A CA 1
ATOM 624 C C . ARG A 1 84 ? -8.384 2.587 -12.666 1.00 84.50 84 ARG A C 1
ATOM 626 O O . ARG A 1 84 ? -9.495 2.957 -13.026 1.00 84.50 84 ARG A O 1
ATOM 633 N N . ASP A 1 85 ? -7.263 2.966 -13.265 1.00 87.69 85 ASP A N 1
ATOM 634 C CA . ASP A 1 85 ? -7.127 4.060 -14.225 1.00 87.69 85 ASP A CA 1
ATOM 635 C C . ASP A 1 85 ? -6.627 3.534 -15.587 1.00 87.69 85 ASP A C 1
ATOM 637 O O . ASP A 1 85 ? -5.937 4.251 -16.304 1.00 87.69 85 ASP A O 1
ATOM 641 N N . GLY A 1 86 ? -6.932 2.285 -15.964 1.00 86.31 86 GLY A N 1
ATOM 642 C CA . GLY A 1 86 ? -6.369 1.622 -17.156 1.00 86.31 86 GLY A CA 1
ATOM 643 C C . GLY A 1 86 ? -6.638 2.310 -18.505 1.00 86.31 86 GLY A C 1
ATOM 644 O O . GLY A 1 86 ? -5.988 1.996 -19.498 1.00 86.31 86 GLY A O 1
ATOM 645 N N . HIS A 1 87 ? -7.562 3.272 -18.542 1.00 89.94 87 HIS A N 1
ATOM 646 C CA . HIS A 1 87 ? -7.819 4.145 -19.691 1.00 89.94 87 HIS A CA 1
ATOM 647 C C . HIS A 1 87 ? -6.787 5.280 -19.832 1.00 89.94 87 HIS A C 1
ATOM 649 O O . HIS A 1 87 ? -6.655 5.872 -20.903 1.00 89.94 87 HIS A O 1
ATOM 655 N N . ALA A 1 88 ? -6.067 5.617 -18.760 1.00 91.81 88 ALA A N 1
ATOM 656 C CA . ALA A 1 88 ? -5.045 6.651 -18.769 1.00 91.81 88 ALA A CA 1
ATOM 657 C C . ALA A 1 88 ? -3.768 6.168 -19.486 1.00 91.81 88 ALA A C 1
ATOM 659 O O . ALA A 1 88 ? -3.476 4.969 -19.518 1.00 91.81 88 ALA A O 1
ATOM 660 N N . PRO A 1 89 ? -2.947 7.083 -20.033 1.00 93.06 89 PRO A N 1
ATOM 661 C CA . PRO A 1 89 ? -1.707 6.702 -20.701 1.00 93.06 89 PRO A CA 1
ATOM 662 C C . PRO A 1 89 ? -0.760 5.925 -19.774 1.00 93.06 89 PRO A C 1
ATOM 664 O O . PRO A 1 89 ? -0.444 6.382 -18.674 1.00 93.06 89 PRO A O 1
ATOM 667 N N . LEU A 1 90 ? -0.231 4.788 -20.246 1.00 90.69 90 LEU A N 1
ATOM 668 C CA . LEU A 1 90 ? 0.671 3.926 -19.465 1.00 90.69 90 LEU A CA 1
ATOM 669 C C . LEU A 1 90 ? 1.883 4.688 -18.906 1.00 90.69 90 LEU A C 1
ATOM 671 O O . LEU A 1 90 ? 2.264 4.480 -17.757 1.00 90.69 90 LEU A O 1
ATOM 675 N N . LEU A 1 91 ? 2.448 5.613 -19.688 1.00 91.81 91 LEU A N 1
ATOM 676 C CA . LEU A 1 91 ? 3.546 6.477 -19.247 1.00 91.81 91 LEU A CA 1
ATOM 677 C C . LEU A 1 91 ? 3.166 7.312 -18.016 1.00 91.81 91 LEU A C 1
ATOM 679 O O . LEU A 1 91 ? 3.960 7.439 -17.088 1.00 91.81 91 LEU A O 1
ATOM 683 N N . THR A 1 92 ? 1.944 7.847 -17.977 1.00 92.38 92 THR A N 1
ATOM 684 C CA . THR A 1 92 ? 1.437 8.624 -16.840 1.00 92.38 92 THR A CA 1
ATOM 685 C C . THR A 1 92 ? 1.300 7.752 -15.596 1.00 92.38 92 THR A C 1
ATOM 687 O O . THR A 1 92 ? 1.693 8.172 -14.507 1.00 92.38 92 THR A O 1
ATOM 690 N N . LEU A 1 93 ? 0.779 6.532 -15.741 1.00 92.25 93 LEU A N 1
ATOM 691 C CA . LEU A 1 93 ? 0.633 5.594 -14.624 1.00 92.25 93 LEU A CA 1
ATOM 692 C C . LEU A 1 93 ? 1.998 5.137 -14.091 1.00 92.25 93 LEU A C 1
ATOM 694 O O . LEU A 1 93 ? 2.233 5.189 -12.884 1.00 92.25 93 LEU A O 1
ATOM 698 N N . ALA A 1 94 ? 2.928 4.786 -14.983 1.00 92.19 94 ALA A N 1
ATOM 699 C CA . ALA A 1 94 ? 4.296 4.425 -14.622 1.00 92.19 94 ALA A CA 1
ATOM 700 C C . ALA A 1 94 ? 5.016 5.582 -13.910 1.00 92.19 94 ALA A C 1
ATOM 702 O O . ALA A 1 94 ? 5.620 5.377 -12.858 1.00 92.19 94 ALA A O 1
ATOM 703 N N . ALA A 1 95 ? 4.881 6.814 -14.411 1.00 91.44 95 ALA A N 1
ATOM 704 C CA . ALA A 1 95 ? 5.468 7.993 -13.780 1.00 91.44 95 ALA A CA 1
ATOM 705 C C . ALA A 1 95 ? 4.908 8.259 -12.374 1.00 91.44 95 ALA A C 1
ATOM 707 O O . ALA A 1 95 ? 5.666 8.615 -11.470 1.00 91.44 95 ALA A O 1
ATOM 708 N N . ARG A 1 96 ? 3.602 8.050 -12.155 1.00 90.25 96 ARG A N 1
ATOM 709 C CA . ARG A 1 96 ? 2.988 8.144 -10.817 1.00 90.25 96 ARG A CA 1
ATOM 710 C C . ARG A 1 96 ? 3.544 7.079 -9.871 1.00 90.25 96 ARG A C 1
ATOM 712 O O . ARG A 1 96 ? 3.931 7.423 -8.757 1.00 90.25 96 ARG A O 1
ATOM 719 N N . ALA A 1 97 ? 3.636 5.824 -10.317 1.00 91.00 97 ALA A N 1
ATOM 720 C CA . ALA A 1 97 ? 4.181 4.726 -9.516 1.00 91.00 97 ALA A CA 1
ATOM 721 C C . ALA A 1 97 ? 5.644 4.973 -9.111 1.00 91.00 97 ALA A C 1
ATOM 723 O O . ALA A 1 97 ? 5.969 4.917 -7.925 1.00 91.00 97 ALA A O 1
ATOM 724 N N . VAL A 1 98 ? 6.505 5.326 -10.073 1.00 90.62 98 VAL A N 1
ATOM 725 C CA . VAL A 1 98 ? 7.930 5.626 -9.841 1.00 90.62 98 VAL A CA 1
ATOM 726 C C . VAL A 1 98 ? 8.096 6.809 -8.893 1.00 90.62 98 VAL A C 1
ATOM 728 O O . VAL A 1 98 ? 8.886 6.743 -7.952 1.00 90.62 98 VAL A O 1
ATOM 731 N N . ARG A 1 99 ? 7.310 7.877 -9.073 1.00 88.12 99 ARG A N 1
ATOM 732 C CA . ARG A 1 99 ? 7.362 9.047 -8.191 1.00 88.12 99 ARG A CA 1
ATOM 733 C C . ARG A 1 99 ? 6.989 8.694 -6.753 1.00 88.12 99 ARG A C 1
ATOM 735 O O . ARG A 1 99 ? 7.760 9.011 -5.848 1.00 88.12 99 ARG A O 1
ATOM 742 N N . SER A 1 100 ? 5.856 8.019 -6.546 1.00 86.25 100 SER A N 1
ATOM 743 C CA . SER A 1 100 ? 5.408 7.614 -5.208 1.00 86.25 100 SER A CA 1
ATOM 744 C C . SER A 1 100 ? 6.412 6.683 -4.531 1.00 86.25 100 SER A C 1
ATOM 746 O O . SER A 1 100 ? 6.706 6.869 -3.354 1.00 86.25 100 SER A O 1
ATOM 748 N N . ALA A 1 101 ? 6.983 5.727 -5.272 1.00 86.12 101 ALA A N 1
ATOM 749 C CA . ALA A 1 101 ? 8.020 4.842 -4.749 1.00 86.12 101 ALA A CA 1
ATOM 750 C C . ALA A 1 101 ? 9.291 5.620 -4.366 1.00 86.12 101 ALA A C 1
ATOM 752 O O . ALA A 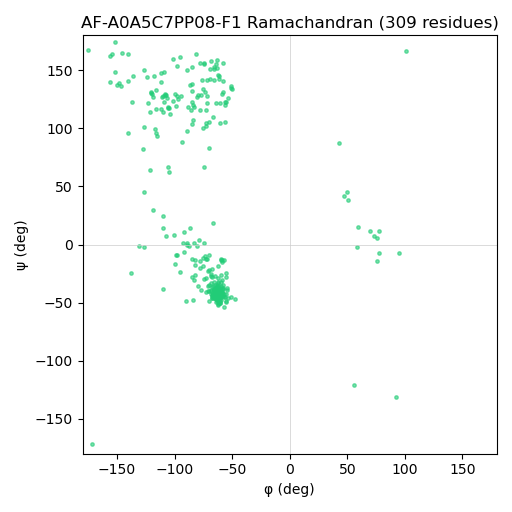1 101 ? 9.792 5.456 -3.255 1.00 86.12 101 ALA A O 1
ATOM 753 N N . SER A 1 102 ? 9.768 6.519 -5.239 1.00 83.69 102 SER A N 1
ATOM 754 C CA . SER A 1 102 ? 10.994 7.300 -5.006 1.00 83.69 102 SER A CA 1
ATOM 755 C C . SER A 1 102 ? 10.924 8.134 -3.731 1.00 83.69 102 SER A C 1
ATOM 757 O O . SER A 1 102 ? 11.902 8.219 -2.998 1.00 83.69 102 SER A O 1
ATOM 759 N N . TYR A 1 103 ? 9.753 8.695 -3.413 1.00 78.38 103 TYR A N 1
ATOM 760 C CA . TYR A 1 103 ? 9.581 9.493 -2.205 1.00 78.38 103 TYR A CA 1
ATOM 761 C C . TYR A 1 103 ? 9.830 8.683 -0.928 1.00 78.38 103 TYR A C 1
ATOM 763 O O . TYR A 1 103 ? 10.499 9.146 0.001 1.00 78.38 103 TYR A O 1
ATOM 771 N N . VAL A 1 104 ? 9.265 7.477 -0.881 1.00 73.81 104 VAL A N 1
ATOM 772 C CA . VAL A 1 104 ? 9.307 6.655 0.323 1.00 73.81 104 VAL A CA 1
ATOM 773 C C . VAL A 1 104 ? 10.653 5.950 0.461 1.00 73.81 104 VAL A C 1
ATOM 775 O O . VAL A 1 104 ? 11.182 5.859 1.563 1.00 73.81 104 VAL A O 1
ATOM 778 N N . LEU A 1 105 ? 11.253 5.538 -0.657 1.00 74.88 105 LEU A N 1
ATOM 779 C CA . LEU A 1 105 ? 12.604 4.972 -0.694 1.00 74.88 105 LEU A CA 1
ATOM 780 C C . LEU A 1 105 ? 13.687 6.000 -0.364 1.00 74.88 105 LEU A C 1
ATOM 782 O O . LEU A 1 105 ? 14.747 5.641 0.137 1.00 74.88 105 LEU A O 1
ATOM 786 N N . ALA A 1 106 ? 13.422 7.279 -0.625 1.00 72.94 106 ALA A N 1
ATOM 787 C CA . ALA A 1 106 ? 14.333 8.346 -0.253 1.00 72.94 106 ALA A CA 1
ATOM 788 C C . ALA A 1 106 ? 14.339 8.637 1.259 1.00 72.94 106 ALA A C 1
ATOM 790 O O . ALA A 1 106 ? 15.198 9.390 1.722 1.00 72.94 106 ALA A O 1
ATOM 791 N N . GLN A 1 107 ? 13.413 8.059 2.036 1.00 68.38 107 GLN A N 1
ATOM 792 C CA . GLN A 1 107 ? 13.418 8.198 3.489 1.00 68.38 107 GLN A CA 1
ATOM 793 C C . GLN A 1 107 ? 14.526 7.323 4.102 1.00 68.38 107 GLN A C 1
ATOM 795 O O . GLN A 1 107 ? 14.633 6.144 3.762 1.00 68.38 107 GLN A O 1
ATOM 800 N N . PRO A 1 108 ? 15.334 7.853 5.036 1.00 57.69 108 PRO A N 1
ATOM 801 C CA . PRO A 1 108 ? 16.308 7.044 5.758 1.00 57.69 108 PRO A CA 1
ATOM 802 C C . PRO A 1 108 ? 15.594 5.966 6.597 1.00 57.69 108 PRO A C 1
ATOM 804 O O . PRO A 1 108 ? 14.473 6.199 7.065 1.00 57.69 108 PRO A O 1
ATOM 807 N N . PRO A 1 109 ? 16.231 4.809 6.858 1.00 54.22 109 PRO A N 1
ATOM 808 C CA . PRO A 1 109 ? 15.731 3.866 7.852 1.00 54.22 109 PRO A CA 1
ATOM 809 C C . PRO A 1 109 ? 15.706 4.558 9.223 1.00 54.22 109 PRO A C 1
ATOM 811 O O . PRO A 1 109 ? 16.747 4.791 9.834 1.00 54.22 109 PRO A O 1
ATOM 814 N N . ARG A 1 110 ? 14.518 4.949 9.695 1.00 56.44 110 ARG A N 1
ATOM 815 C CA . ARG A 1 110 ? 14.374 5.658 10.973 1.00 56.44 110 ARG A CA 1
ATOM 816 C C . ARG A 1 110 ? 14.629 4.706 12.141 1.00 56.44 110 ARG A C 1
ATOM 818 O O . ARG A 1 110 ? 13.980 3.666 12.240 1.00 56.44 110 ARG A O 1
ATOM 825 N N . ARG A 1 111 ? 15.522 5.082 13.063 1.00 46.38 111 ARG A N 1
ATOM 826 C CA . ARG A 1 111 ? 15.501 4.543 14.433 1.00 46.38 111 ARG A CA 1
ATOM 827 C C . ARG A 1 111 ? 14.360 5.227 15.192 1.00 46.38 111 ARG A C 1
ATOM 829 O O . ARG A 1 111 ? 14.134 6.419 15.011 1.00 46.38 111 ARG A O 1
ATOM 836 N N . ALA A 1 112 ? 13.659 4.477 16.040 1.00 40.88 112 ALA A N 1
ATOM 837 C CA . ALA A 1 112 ? 12.442 4.906 16.739 1.00 40.88 112 ALA A CA 1
ATOM 838 C C . ALA A 1 112 ? 12.582 6.176 17.613 1.00 40.88 112 ALA A C 1
ATOM 840 O O . ALA A 1 112 ? 11.572 6.738 18.016 1.00 40.88 112 ALA A O 1
ATOM 841 N N . ALA A 1 113 ? 13.805 6.632 17.905 1.00 36.91 113 ALA A N 1
ATOM 842 C CA . ALA A 1 113 ? 14.073 7.756 18.803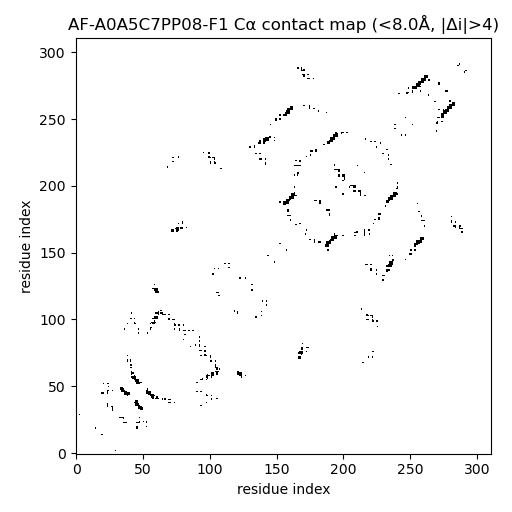 1.00 36.91 113 ALA A CA 1
ATOM 843 C C . ALA A 1 113 ? 14.172 9.134 18.117 1.00 36.91 113 ALA A C 1
ATOM 845 O O . ALA A 1 113 ? 14.263 10.135 18.818 1.00 36.91 113 ALA A O 1
ATOM 846 N N . ASP A 1 114 ? 14.149 9.212 16.780 1.00 46.97 114 ASP A N 1
ATOM 847 C CA . ASP A 1 114 ? 14.390 10.468 16.050 1.00 46.97 114 ASP A CA 1
ATOM 848 C C . ASP A 1 114 ? 13.184 10.843 15.163 1.00 46.97 114 ASP A C 1
ATOM 850 O O . ASP A 1 114 ? 13.202 10.808 13.928 1.00 46.97 114 ASP A O 1
ATOM 854 N N . GLU A 1 115 ? 12.050 11.119 15.816 1.00 46.62 115 GLU A N 1
ATOM 855 C CA . GLU A 1 115 ? 10.797 11.506 15.152 1.00 46.62 115 GLU A CA 1
ATOM 856 C C . GLU A 1 115 ? 10.864 12.919 14.529 1.00 46.62 115 GLU A C 1
ATOM 858 O O . GLU A 1 115 ? 10.106 13.216 13.598 1.00 46.62 115 GLU A O 1
ATOM 863 N N . SER A 1 116 ? 11.768 13.790 14.999 1.00 44.81 116 SER A N 1
ATOM 864 C CA . SER A 1 116 ? 11.772 15.231 14.691 1.00 44.81 116 SER A CA 1
ATOM 865 C C . SER A 1 116 ? 12.689 15.644 13.529 1.00 44.81 116 SER A C 1
ATOM 867 O O . SER A 1 116 ? 12.409 16.649 12.868 1.00 44.81 116 SER A O 1
ATOM 869 N N . ALA A 1 117 ? 13.730 14.871 13.204 1.00 46.22 117 ALA A N 1
ATOM 870 C CA . ALA A 1 117 ? 14.672 15.219 12.143 1.00 46.22 117 ALA A CA 1
ATOM 871 C C . ALA A 1 117 ? 14.220 14.680 10.771 1.00 46.22 117 ALA A C 1
ATOM 873 O O . ALA A 1 117 ? 14.450 13.530 10.396 1.00 46.22 117 ALA A O 1
ATOM 874 N N . ALA A 1 118 ? 13.573 15.527 9.967 1.00 50.19 118 ALA A N 1
ATOM 875 C CA . ALA A 1 118 ? 13.469 15.269 8.533 1.00 50.19 118 ALA A CA 1
ATOM 876 C C . ALA A 1 118 ? 14.844 15.517 7.893 1.00 50.19 118 ALA A C 1
ATOM 878 O O . ALA A 1 118 ? 15.205 16.670 7.666 1.00 50.19 118 ALA A O 1
ATOM 879 N N . LEU A 1 119 ? 15.604 14.459 7.594 1.00 50.47 119 LEU A N 1
ATOM 880 C CA . LEU A 1 119 ? 16.796 14.603 6.755 1.00 50.47 119 LEU A CA 1
ATOM 881 C C . LEU A 1 119 ? 16.393 15.109 5.353 1.00 50.47 119 LEU A C 1
ATOM 883 O O . LEU A 1 119 ? 15.292 14.796 4.879 1.00 50.47 119 LEU A O 1
ATOM 887 N N . PRO A 1 120 ? 17.235 15.928 4.696 1.00 56.03 120 PRO A N 1
ATOM 888 C CA . PRO A 1 120 ? 16.902 16.536 3.416 1.00 56.03 120 PRO A CA 1
ATOM 889 C C . PRO A 1 120 ? 16.793 15.462 2.332 1.00 56.03 120 PRO A C 1
ATOM 891 O O . PRO A 1 120 ? 17.783 14.874 1.910 1.00 56.03 120 PRO A O 1
ATOM 894 N N . VAL A 1 121 ? 15.568 15.214 1.874 1.00 68.88 121 VAL A N 1
ATOM 895 C CA . VAL A 1 121 ? 15.324 14.490 0.627 1.00 68.88 121 VAL A CA 1
ATOM 896 C C . VAL A 1 121 ? 15.520 15.469 -0.525 1.00 68.88 121 VAL A C 1
ATOM 898 O O . VAL A 1 121 ? 14.907 16.543 -0.525 1.00 68.88 121 VAL A O 1
ATOM 901 N N . ASP A 1 122 ? 16.336 15.102 -1.513 1.00 77.25 122 ASP A N 1
ATOM 902 C CA . ASP A 1 122 ? 16.571 15.950 -2.678 1.00 77.25 122 ASP A CA 1
ATOM 903 C C . ASP A 1 122 ? 15.359 15.906 -3.622 1.00 77.25 122 ASP A C 1
ATOM 905 O O . ASP A 1 122 ? 15.140 14.949 -4.375 1.00 77.25 122 ASP A O 1
ATOM 909 N N . ARG A 1 123 ? 14.522 16.945 -3.532 1.00 84.19 123 ARG A N 1
ATOM 910 C CA . ARG A 1 123 ? 13.340 17.136 -4.377 1.00 84.19 123 ARG A CA 1
ATOM 911 C C . ARG A 1 123 ? 13.785 17.540 -5.778 1.00 84.19 123 ARG A C 1
ATOM 913 O O . ARG A 1 123 ? 14.255 18.659 -5.975 1.00 84.19 123 ARG A O 1
ATOM 920 N N . GLN A 1 124 ? 13.505 16.686 -6.757 1.00 83.25 124 GLN A N 1
ATOM 921 C CA . GLN A 1 124 ? 13.872 16.956 -8.142 1.00 83.25 124 GLN A CA 1
ATOM 922 C C . GLN A 1 124 ? 13.111 18.167 -8.729 1.00 83.25 124 GLN A C 1
ATOM 924 O O . GLN A 1 124 ? 11.968 18.455 -8.326 1.00 83.25 124 GLN A O 1
ATOM 929 N N . PRO A 1 125 ? 13.710 18.882 -9.703 1.00 75.44 125 PRO A N 1
ATOM 930 C CA . PRO A 1 125 ? 13.023 19.914 -10.476 1.00 75.44 125 PRO A CA 1
ATOM 931 C C . PRO A 1 125 ? 11.699 19.387 -11.058 1.00 75.44 125 PRO A C 1
ATOM 933 O O . PRO A 1 125 ? 11.628 18.276 -11.573 1.00 75.44 125 PRO A O 1
ATOM 936 N N . GLY A 1 126 ? 10.619 20.167 -10.945 1.00 79.50 126 GLY A N 1
ATOM 937 C CA . GLY A 1 126 ? 9.289 19.789 -11.451 1.00 79.50 126 GLY A CA 1
ATOM 938 C C . GLY A 1 126 ? 8.334 19.142 -10.436 1.00 79.50 126 GLY A C 1
ATOM 939 O O . GLY A 1 126 ? 7.150 18.995 -10.737 1.00 79.50 126 GLY A O 1
ATOM 940 N N . VAL A 1 127 ? 8.774 18.816 -9.213 1.00 81.62 127 VAL A N 1
ATOM 941 C CA . VAL A 1 127 ? 7.855 18.388 -8.138 1.00 81.62 127 VAL A CA 1
ATOM 942 C C . VAL A 1 127 ? 7.286 19.608 -7.398 1.00 81.62 127 VAL A C 1
ATOM 944 O O . VAL A 1 127 ? 8.053 20.319 -6.748 1.00 81.62 127 VAL A O 1
ATOM 947 N N . PRO A 1 128 ? 5.969 19.893 -7.429 1.00 85.69 128 PRO A N 1
ATOM 948 C CA . PRO A 1 128 ? 5.413 21.086 -6.782 1.00 85.69 128 PRO A CA 1
ATOM 949 C C . PRO A 1 128 ? 5.644 21.113 -5.262 1.00 85.69 128 PRO A C 1
ATOM 951 O O . PRO A 1 128 ? 5.548 20.086 -4.591 1.00 85.69 128 PRO A O 1
ATOM 954 N N . ARG A 1 129 ? 5.859 22.300 -4.666 1.00 84.19 129 ARG A N 1
ATOM 955 C CA . ARG A 1 129 ? 6.077 22.430 -3.203 1.00 84.19 129 ARG A CA 1
ATOM 956 C C . ARG A 1 129 ? 4.912 21.870 -2.378 1.00 84.19 129 ARG A C 1
ATOM 958 O O . ARG A 1 129 ? 5.144 21.308 -1.311 1.00 84.19 129 ARG A O 1
ATOM 965 N N . ARG A 1 130 ? 3.673 22.006 -2.867 1.00 84.94 130 ARG A N 1
ATOM 966 C CA . ARG A 1 130 ? 2.478 21.433 -2.224 1.00 84.94 130 ARG A CA 1
ATOM 967 C C . ARG A 1 130 ? 2.540 19.904 -2.173 1.00 84.94 130 ARG A C 1
ATOM 969 O O . ARG A 1 130 ? 2.293 19.335 -1.116 1.00 84.94 130 ARG A O 1
ATOM 976 N N . GLN A 1 131 ? 2.927 19.272 -3.281 1.00 83.25 131 GLN A N 1
ATOM 977 C CA . GLN A 1 131 ? 3.113 17.821 -3.375 1.00 83.25 131 GLN A CA 1
ATOM 978 C C . GLN A 1 131 ? 4.175 17.348 -2.373 1.00 83.25 131 GLN A C 1
ATOM 980 O O . GLN A 1 131 ? 3.912 16.460 -1.571 1.00 83.25 131 GLN A O 1
ATOM 985 N N . TYR A 1 132 ? 5.323 18.029 -2.326 1.00 82.69 132 TYR A N 1
ATOM 986 C CA . TYR A 1 132 ? 6.394 17.700 -1.384 1.00 82.69 132 TYR A CA 1
ATOM 987 C C . TYR A 1 132 ? 5.970 17.800 0.086 1.00 82.69 132 TYR A C 1
ATOM 989 O O . TYR A 1 132 ? 6.303 16.935 0.891 1.00 82.69 132 TYR A O 1
ATOM 997 N N . ARG A 1 133 ? 5.213 18.841 0.462 1.00 82.19 133 ARG A N 1
ATOM 998 C CA . ARG A 1 133 ? 4.681 18.972 1.831 1.00 82.19 133 ARG A CA 1
ATOM 999 C C . ARG A 1 133 ? 3.745 17.822 2.192 1.00 82.19 133 ARG A C 1
ATOM 1001 O O . ARG A 1 133 ? 3.828 17.307 3.304 1.00 82.19 133 ARG A O 1
ATOM 1008 N N . TYR A 1 134 ? 2.875 17.439 1.261 1.00 82.12 134 TYR A N 1
ATOM 1009 C CA . TYR A 1 134 ? 1.959 16.319 1.443 1.00 82.12 134 TYR A CA 1
ATOM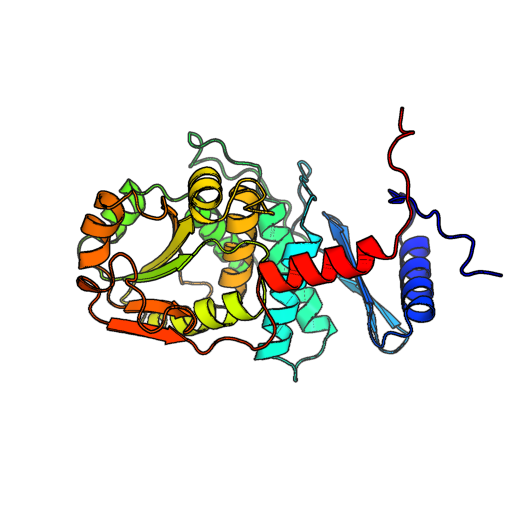 1010 C C . TYR A 1 134 ? 2.716 15.010 1.669 1.00 82.12 134 TYR A C 1
ATOM 1012 O O . TYR A 1 134 ? 2.489 14.325 2.666 1.00 82.12 134 TYR A O 1
ATOM 1020 N N . GLU A 1 135 ? 3.675 14.719 0.797 1.00 82.06 135 GLU A N 1
ATOM 1021 C CA . GLU A 1 135 ? 4.494 13.517 0.880 1.00 82.06 135 GLU A CA 1
ATOM 1022 C C . GLU A 1 135 ? 5.283 13.480 2.197 1.00 82.06 135 GLU A C 1
ATOM 1024 O O . GLU A 1 135 ? 5.180 12.500 2.937 1.00 82.06 135 GLU A O 1
ATOM 1029 N N . ARG A 1 136 ? 5.925 14.595 2.588 1.00 79.12 136 ARG A N 1
ATOM 1030 C CA . ARG A 1 136 ? 6.575 14.765 3.908 1.00 79.12 136 ARG A CA 1
ATOM 1031 C C . ARG A 1 136 ? 5.687 14.418 5.086 1.00 79.12 136 ARG A C 1
ATOM 1033 O O . ARG A 1 136 ? 6.133 13.745 6.014 1.00 79.12 136 ARG A O 1
ATOM 1040 N N . ARG A 1 137 ? 4.440 14.878 5.062 1.00 77.31 137 ARG A N 1
ATOM 1041 C CA . ARG A 1 137 ? 3.486 14.596 6.132 1.00 77.31 137 ARG A CA 1
ATOM 1042 C C . ARG A 1 137 ? 3.102 13.115 6.168 1.00 77.31 137 ARG A C 1
ATOM 1044 O O . ARG A 1 137 ? 2.961 12.567 7.255 1.00 77.31 137 ARG A O 1
ATOM 1051 N N . MET A 1 138 ? 2.983 12.468 5.008 1.00 77.38 138 MET A N 1
ATOM 1052 C CA . MET A 1 138 ? 2.686 11.037 4.914 1.00 77.38 138 MET A CA 1
ATOM 1053 C C . MET A 1 138 ? 3.836 10.171 5.445 1.00 77.38 138 MET A C 1
ATOM 1055 O O . MET A 1 138 ? 3.593 9.261 6.230 1.00 77.38 138 MET A O 1
ATOM 1059 N N . ALA A 1 139 ? 5.094 10.478 5.102 1.00 73.69 139 ALA A N 1
ATOM 1060 C CA . ALA A 1 139 ? 6.236 9.739 5.658 1.00 73.69 139 ALA A CA 1
ATOM 1061 C C . ALA A 1 139 ? 6.361 9.898 7.175 1.00 73.69 139 ALA A C 1
ATOM 1063 O O . ALA A 1 139 ? 6.711 8.944 7.860 1.00 73.69 139 ALA A O 1
ATOM 1064 N N . ALA A 1 140 ? 6.064 11.080 7.721 1.00 69.69 140 ALA A N 1
ATOM 1065 C CA . ALA A 1 140 ? 6.039 11.259 9.172 1.00 69.69 140 ALA A CA 1
ATOM 1066 C C . ALA A 1 140 ? 4.966 10.377 9.836 1.00 69.69 140 ALA A C 1
ATOM 1068 O O . ALA A 1 140 ? 5.169 9.875 10.937 1.00 69.69 140 ALA A O 1
ATOM 1069 N N . ALA A 1 141 ? 3.843 10.145 9.152 1.00 67.06 141 ALA A N 1
ATOM 1070 C CA . ALA A 1 141 ? 2.747 9.335 9.663 1.00 67.06 141 ALA A CA 1
ATOM 1071 C C . ALA A 1 141 ? 2.993 7.811 9.573 1.00 67.06 141 ALA A C 1
ATOM 1073 O O . ALA A 1 141 ? 2.313 7.049 10.267 1.00 67.06 141 ALA A O 1
ATOM 1074 N N . LEU A 1 142 ? 3.993 7.363 8.798 1.00 66.06 142 LEU A N 1
ATOM 1075 C CA . LEU A 1 142 ? 4.409 5.953 8.705 1.00 66.06 142 LEU A CA 1
ATOM 1076 C C . LEU A 1 142 ? 4.982 5.377 10.000 1.00 66.06 142 LEU A C 1
ATOM 1078 O O . LEU A 1 142 ? 4.936 4.169 10.211 1.00 66.06 142 LEU A O 1
ATOM 1082 N N . HIS A 1 143 ? 5.558 6.237 10.834 1.00 66.00 143 HIS A N 1
ATOM 1083 C CA . HIS A 1 143 ? 6.276 5.847 12.046 1.00 66.00 143 HIS A CA 1
ATOM 1084 C C . HIS A 1 143 ? 5.515 6.255 13.306 1.00 66.00 143 HIS A C 1
ATOM 1086 O O . HIS A 1 143 ? 6.106 6.465 14.358 1.00 66.00 143 HIS A O 1
ATOM 1092 N N . THR A 1 144 ? 4.194 6.404 13.198 1.00 71.00 144 THR A N 1
ATOM 1093 C CA . THR A 1 144 ? 3.382 6.886 14.312 1.00 71.00 144 THR A CA 1
ATOM 1094 C C . THR A 1 144 ? 3.290 5.806 15.385 1.00 71.00 144 THR A C 1
ATOM 1096 O O . THR A 1 144 ? 2.809 4.700 15.133 1.00 71.00 144 THR A O 1
ATOM 1099 N N . THR A 1 145 ? 3.722 6.129 16.603 1.00 75.44 145 THR A N 1
ATOM 1100 C CA . THR A 1 145 ? 3.580 5.222 17.745 1.00 75.44 145 THR A CA 1
ATOM 1101 C C . THR A 1 145 ? 2.110 4.964 18.079 1.00 75.44 145 THR A C 1
ATOM 1103 O O . THR A 1 145 ? 1.226 5.786 17.820 1.00 75.44 145 THR A O 1
ATOM 1106 N N . ARG A 1 146 ? 1.842 3.822 18.720 1.00 75.94 146 ARG A N 1
ATOM 1107 C CA . ARG A 1 146 ? 0.501 3.457 19.208 1.00 75.94 146 ARG A CA 1
ATOM 1108 C C . ARG A 1 146 ? -0.097 4.545 20.099 1.00 75.94 146 ARG A C 1
ATOM 1110 O O . ARG A 1 146 ? -1.232 4.950 19.873 1.00 75.94 146 ARG A O 1
ATOM 1117 N N . ALA A 1 147 ? 0.692 5.068 21.041 1.00 76.12 147 ALA A N 1
ATOM 1118 C CA . ALA A 1 147 ? 0.281 6.143 21.943 1.00 76.12 147 ALA A CA 1
ATOM 1119 C C . ALA A 1 147 ? -0.131 7.411 21.180 1.00 76.12 147 ALA A C 1
ATOM 1121 O O . ALA A 1 147 ? -1.147 8.030 21.490 1.00 76.12 147 ALA A O 1
ATOM 1122 N N . ARG A 1 148 ? 0.612 7.771 20.128 1.00 78.50 148 ARG A N 1
ATOM 1123 C CA . ARG A 1 148 ? 0.296 8.933 19.295 1.00 78.50 148 ARG A CA 1
ATOM 1124 C C . ARG A 1 148 ? -0.979 8.727 18.476 1.00 78.50 148 ARG A C 1
ATOM 1126 O O . ARG A 1 148 ? -1.780 9.654 18.391 1.00 78.50 148 ARG A O 1
ATOM 1133 N N . VAL A 1 149 ? -1.210 7.528 17.933 1.00 80.12 149 VAL A N 1
ATOM 1134 C CA . VAL A 1 149 ? -2.495 7.195 17.291 1.00 80.12 149 VAL A CA 1
ATOM 1135 C C . VAL A 1 149 ? -3.635 7.274 18.307 1.00 80.12 149 VAL A C 1
ATOM 1137 O O . VAL A 1 149 ? -4.622 7.950 18.036 1.00 80.12 149 VAL A O 1
ATOM 1140 N N . ALA A 1 150 ? -3.492 6.667 19.489 1.00 78.88 150 ALA A N 1
ATOM 1141 C CA . ALA A 1 150 ? -4.506 6.709 20.546 1.00 78.88 150 ALA A CA 1
ATOM 1142 C C . ALA A 1 150 ? -4.881 8.149 20.928 1.00 78.88 150 ALA A C 1
ATOM 1144 O O . ALA A 1 150 ? -6.062 8.500 20.912 1.00 78.88 150 ALA A O 1
ATOM 1145 N N . ALA A 1 151 ? -3.882 9.007 21.159 1.00 79.69 151 ALA A N 1
ATOM 1146 C CA . ALA A 1 151 ? -4.084 10.421 21.461 1.00 79.69 151 ALA A CA 1
ATOM 1147 C C . ALA A 1 151 ? -4.826 11.167 20.335 1.00 79.69 151 ALA A C 1
ATOM 1149 O O . ALA A 1 151 ? -5.719 11.969 20.594 1.00 79.69 151 ALA A O 1
ATOM 1150 N N . MET A 1 152 ? -4.505 10.877 19.071 1.00 78.50 152 MET A N 1
ATOM 1151 C CA . MET A 1 152 ? -5.155 11.499 17.909 1.00 78.50 152 MET A CA 1
ATOM 1152 C C . MET A 1 152 ? -6.600 11.039 17.685 1.00 78.50 152 MET A C 1
ATOM 1154 O O . MET A 1 152 ? -7.368 11.747 17.028 1.00 78.50 152 MET A O 1
ATOM 1158 N N . LEU A 1 153 ? -6.970 9.868 18.205 1.00 80.25 153 LEU A N 1
ATOM 1159 C CA . LEU A 1 153 ? -8.339 9.356 18.149 1.00 80.25 153 LEU A CA 1
ATOM 1160 C C . LEU A 1 153 ? -9.196 9.804 19.347 1.00 80.25 153 LEU A C 1
ATOM 1162 O O . LEU A 1 153 ? -10.375 9.458 19.423 1.00 80.25 153 LEU A O 1
ATOM 1166 N N . ILE A 1 154 ? -8.666 10.600 20.282 1.00 80.81 154 ILE A N 1
ATOM 1167 C CA . ILE A 1 154 ? -9.487 11.195 21.345 1.00 80.81 154 ILE A CA 1
ATOM 1168 C C . ILE A 1 154 ? -10.559 12.091 20.702 1.00 80.81 154 ILE A C 1
ATOM 1170 O O . ILE A 1 154 ? -10.259 13.002 19.933 1.00 80.81 154 ILE A O 1
ATOM 1174 N N . GLY A 1 155 ? -11.832 11.793 20.983 1.00 79.75 155 GLY A N 1
ATOM 1175 C CA . GLY A 1 155 ? -12.980 12.508 20.414 1.00 79.75 155 GLY A CA 1
ATOM 1176 C C . GLY A 1 155 ? -13.210 12.283 18.913 1.00 79.75 155 GLY A C 1
ATOM 1177 O O . GLY A 1 155 ?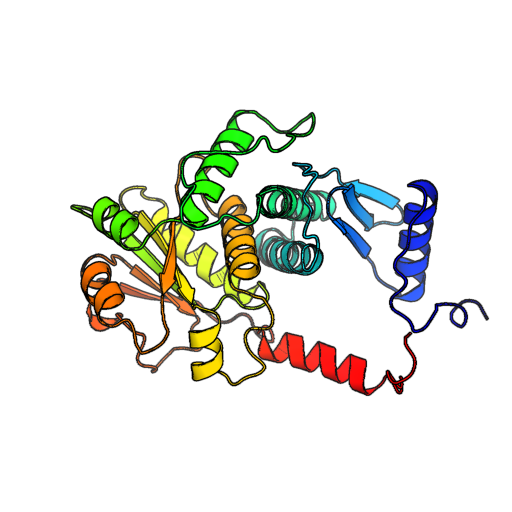 -13.999 13.009 18.311 1.00 79.75 155 GLY A O 1
ATOM 1178 N N . ARG A 1 156 ? -12.533 11.309 18.282 1.00 84.69 156 ARG A N 1
ATOM 1179 C CA . ARG A 1 156 ? -12.647 11.023 16.842 1.00 84.69 156 ARG A CA 1
ATOM 1180 C C . ARG A 1 156 ? -12.757 9.525 16.574 1.00 84.69 156 ARG A C 1
ATOM 1182 O O . ARG A 1 156 ? -12.113 8.719 17.236 1.00 84.69 156 ARG A O 1
ATOM 1189 N N . LYS A 1 157 ? -13.529 9.154 15.550 1.00 87.31 157 LYS A N 1
ATOM 1190 C CA . LYS A 1 157 ? -13.530 7.782 15.019 1.00 87.31 157 LYS A CA 1
ATOM 1191 C C . LYS A 1 157 ? -12.587 7.641 13.822 1.00 87.31 157 LYS A C 1
ATOM 1193 O O . LYS A 1 157 ? -12.211 8.632 13.200 1.00 87.31 157 LYS A O 1
ATOM 1198 N N . ALA A 1 158 ? -12.206 6.415 13.488 1.00 88.94 158 ALA A N 1
ATOM 1199 C CA . ALA A 1 158 ? -11.282 6.093 12.406 1.00 88.94 158 ALA A CA 1
ATOM 1200 C C . ALA A 1 158 ? -11.865 5.076 11.420 1.00 88.94 158 ALA A C 1
ATOM 1202 O O . ALA A 1 158 ? -12.639 4.201 11.800 1.00 88.94 158 ALA A O 1
ATOM 1203 N N . VAL A 1 159 ? -11.447 5.168 10.160 1.00 92.81 159 VAL A N 1
ATOM 1204 C CA . VAL A 1 159 ? -11.463 4.038 9.229 1.00 92.81 159 VAL A CA 1
ATOM 1205 C C . VAL A 1 159 ? -10.175 3.256 9.459 1.00 92.81 159 VAL A C 1
ATOM 1207 O O . VAL A 1 159 ? -9.085 3.828 9.379 1.00 92.81 159 VAL A O 1
ATOM 1210 N N . PHE A 1 160 ? -10.303 1.972 9.775 1.00 92.00 160 PHE A N 1
ATOM 1211 C CA . PHE A 1 160 ? -9.191 1.097 10.113 1.00 92.00 160 PHE A CA 1
ATOM 1212 C C . PHE A 1 160 ? -9.029 -0.032 9.092 1.00 92.00 160 PHE A C 1
ATOM 1214 O O . PHE A 1 160 ? -9.998 -0.703 8.734 1.00 92.00 160 PHE A O 1
ATOM 1221 N N . VAL A 1 161 ? -7.792 -0.258 8.642 1.00 93.19 161 VAL A N 1
ATOM 1222 C CA . VAL A 1 161 ? -7.447 -1.331 7.697 1.00 93.19 161 VAL A CA 1
ATOM 1223 C C . VAL A 1 161 ? -6.316 -2.193 8.268 1.00 93.19 161 VAL A C 1
ATOM 1225 O O . VAL A 1 161 ? -5.156 -1.781 8.211 1.00 93.19 161 VAL A O 1
ATOM 1228 N N . PRO A 1 162 ? -6.604 -3.382 8.826 1.00 89.81 162 PRO A N 1
ATOM 1229 C CA . PRO A 1 162 ? -5.574 -4.295 9.313 1.00 89.81 162 PRO A CA 1
ATOM 1230 C C . PRO A 1 162 ? -5.014 -5.179 8.194 1.00 89.81 162 PRO A C 1
ATOM 1232 O O . PRO A 1 162 ? -5.770 -5.782 7.430 1.00 89.81 162 PRO A O 1
ATOM 1235 N N . GLY A 1 163 ? -3.696 -5.382 8.163 1.00 90.06 163 GLY A N 1
ATOM 1236 C CA . GLY A 1 163 ? -3.110 -6.351 7.239 1.00 90.06 163 GLY A CA 1
ATOM 1237 C C . GLY A 1 163 ? -1.609 -6.578 7.380 1.00 90.06 163 GLY A C 1
ATOM 1238 O O . GLY A 1 163 ? -0.889 -5.831 8.039 1.00 90.06 163 GLY A O 1
ATOM 1239 N N . CYS A 1 164 ? -1.133 -7.640 6.726 1.00 90.81 164 CYS A N 1
ATOM 1240 C CA . CYS A 1 164 ? 0.297 -7.889 6.557 1.00 90.81 164 CYS A CA 1
ATOM 1241 C C . CYS A 1 164 ? 0.894 -6.986 5.470 1.00 90.81 164 CYS A C 1
ATOM 1243 O O . CYS A 1 164 ? 2.015 -6.520 5.637 1.00 90.81 164 CYS A O 1
ATOM 1245 N N . PHE A 1 165 ? 0.155 -6.760 4.374 1.00 92.38 165 PHE A N 1
ATOM 1246 C CA . PHE A 1 165 ? 0.602 -6.007 3.193 1.00 92.38 165 PHE A CA 1
ATOM 1247 C C . PHE A 1 165 ? 1.960 -6.483 2.641 1.00 92.38 165 PHE A C 1
ATOM 1249 O O . PHE A 1 165 ? 2.800 -5.684 2.240 1.00 92.38 165 PHE A O 1
ATOM 1256 N N . ASP A 1 166 ? 2.181 -7.800 2.661 1.00 91.62 166 ASP A N 1
ATOM 1257 C CA . ASP A 1 166 ? 3.384 -8.444 2.125 1.00 91.62 166 ASP A CA 1
ATOM 1258 C C . ASP A 1 166 ? 3.292 -8.504 0.592 1.00 91.62 166 ASP A C 1
ATOM 1260 O O . ASP A 1 166 ? 2.261 -8.947 0.083 1.00 91.62 166 ASP A O 1
ATOM 1264 N N . MET A 1 167 ? 4.324 -8.038 -0.123 1.00 89.19 167 MET A N 1
ATOM 1265 C CA . MET A 1 167 ? 4.313 -7.733 -1.568 1.00 89.19 167 MET A CA 1
ATOM 1266 C C . MET A 1 167 ? 3.037 -6.999 -1.997 1.00 89.19 167 MET A C 1
ATOM 1268 O O . MET A 1 167 ? 2.050 -7.615 -2.405 1.00 89.19 167 MET A O 1
ATOM 1272 N N . LEU A 1 168 ? 3.032 -5.668 -1.904 1.00 90.94 168 LEU A N 1
ATOM 1273 C CA . LEU A 1 168 ? 1.879 -4.866 -2.321 1.00 90.94 168 LEU A CA 1
ATOM 1274 C C . LEU A 1 168 ? 1.417 -5.252 -3.742 1.00 90.94 168 LEU A C 1
ATOM 1276 O O . LEU A 1 168 ? 2.218 -5.375 -4.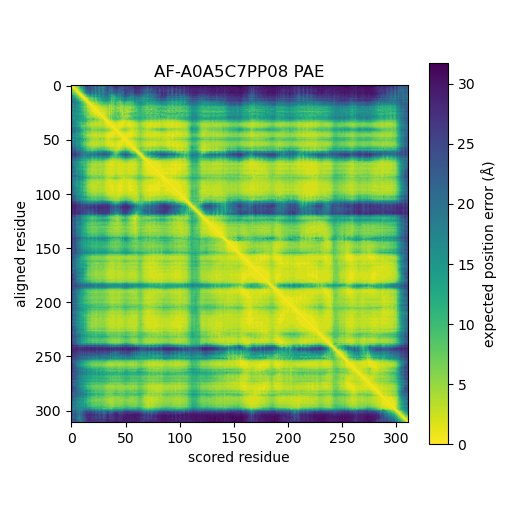662 1.00 90.94 168 LEU A O 1
ATOM 1280 N N . HIS A 1 169 ? 0.110 -5.432 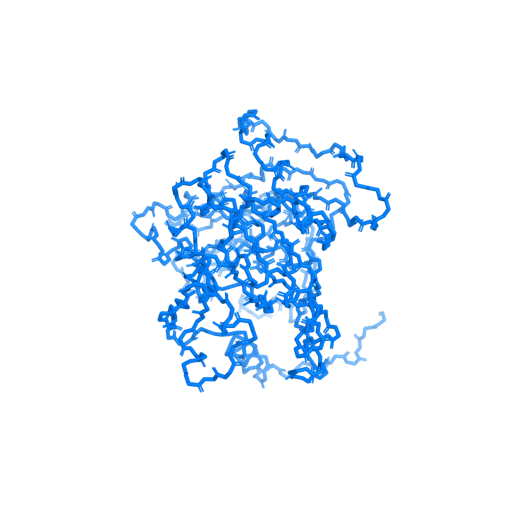-3.918 1.00 89.56 169 HIS A N 1
ATOM 1281 C CA . HIS A 1 169 ? -0.497 -5.890 -5.167 1.00 89.56 169 HIS A CA 1
ATOM 1282 C C . HIS A 1 169 ? -1.930 -5.355 -5.302 1.00 89.56 169 HIS A C 1
ATOM 1284 O O . HIS A 1 169 ? -2.473 -4.790 -4.350 1.00 89.56 169 HIS A O 1
ATOM 1290 N N . ALA A 1 170 ? -2.578 -5.587 -6.449 1.00 87.94 170 ALA A N 1
ATOM 1291 C CA . ALA A 1 170 ? -3.913 -5.058 -6.759 1.00 87.94 170 ALA A CA 1
ATOM 1292 C C . ALA A 1 170 ? -4.983 -5.394 -5.698 1.00 87.94 170 ALA A C 1
ATOM 1294 O O . ALA A 1 170 ? -5.796 -4.543 -5.359 1.00 87.94 170 ALA A O 1
ATOM 1295 N N . GLY A 1 171 ? -4.943 -6.594 -5.102 1.00 90.38 171 GLY A N 1
ATOM 1296 C CA . GLY A 1 171 ? -5.837 -6.939 -3.985 1.00 90.38 171 GLY A CA 1
ATOM 1297 C C . GLY A 1 171 ? -5.703 -6.014 -2.763 1.00 90.38 171 GLY A C 1
ATOM 1298 O O . GLY A 1 171 ? -6.707 -5.586 -2.202 1.00 90.38 171 GLY A O 1
ATOM 1299 N N . HIS A 1 172 ? -4.475 -5.645 -2.375 1.00 93.75 172 HIS A N 1
ATOM 1300 C CA . HIS A 1 172 ? -4.244 -4.695 -1.284 1.00 93.75 172 HIS A CA 1
ATOM 1301 C C . HIS A 1 172 ? -4.698 -3.279 -1.664 1.00 93.75 172 HIS A C 1
ATOM 1303 O O . HIS A 1 172 ? -5.328 -2.609 -0.847 1.00 93.75 172 HIS A O 1
ATOM 1309 N N . GLU A 1 173 ? -4.413 -2.833 -2.895 1.00 92.31 173 GLU A N 1
ATOM 1310 C CA . GLU A 1 173 ? -4.873 -1.527 -3.395 1.00 92.31 173 GLU A CA 1
ATOM 1311 C C . GLU A 1 173 ? -6.397 -1.417 -3.345 1.00 92.31 173 GLU A C 1
ATOM 1313 O O . GLU A 1 173 ? -6.901 -0.415 -2.847 1.00 92.31 173 GLU A O 1
ATOM 1318 N N . ALA A 1 174 ? -7.127 -2.456 -3.761 1.00 92.38 174 ALA A N 1
ATOM 1319 C CA . ALA A 1 174 ? -8.586 -2.449 -3.761 1.00 92.38 174 ALA A CA 1
ATOM 1320 C C . ALA A 1 174 ? -9.168 -2.235 -2.352 1.00 92.38 174 ALA A C 1
ATOM 1322 O O . ALA A 1 174 ? -10.071 -1.414 -2.172 1.00 92.38 174 ALA A O 1
ATOM 1323 N N . VAL A 1 175 ? -8.613 -2.918 -1.341 1.00 95.06 175 VAL A N 1
ATOM 1324 C CA . VAL A 1 175 ? -9.016 -2.764 0.069 1.00 95.06 175 VAL A CA 1
ATOM 1325 C C . VAL A 1 175 ? -8.716 -1.351 0.572 1.00 95.06 175 VAL A C 1
ATOM 1327 O O . VAL A 1 175 ? -9.577 -0.680 1.144 1.00 95.06 175 VAL A O 1
ATOM 1330 N N . LEU A 1 176 ? -7.494 -0.878 0.330 1.00 94.75 176 LEU A N 1
ATOM 1331 C CA . LEU A 1 176 ? -7.031 0.443 0.741 1.00 94.75 176 LEU A CA 1
ATOM 1332 C C . LEU A 1 176 ? -7.821 1.579 0.065 1.00 94.75 176 LEU A C 1
ATOM 1334 O O . LEU A 1 176 ? -8.119 2.597 0.692 1.00 94.75 176 LEU A O 1
ATOM 1338 N N . ARG A 1 177 ? -8.216 1.394 -1.196 1.00 93.31 177 ARG A N 1
ATOM 1339 C CA . ARG A 1 177 ? -9.051 2.329 -1.953 1.00 93.31 177 ARG A CA 1
ATOM 1340 C C . ARG A 1 177 ? -10.467 2.405 -1.398 1.00 93.31 177 ARG A C 1
ATOM 1342 O O . ARG A 1 177 ? -10.973 3.510 -1.212 1.00 93.31 177 ARG A O 1
ATOM 1349 N N . ALA A 1 178 ? -11.092 1.265 -1.106 1.00 94.25 178 ALA A N 1
ATOM 1350 C CA . ALA A 1 178 ? -12.417 1.240 -0.488 1.00 94.25 178 ALA A CA 1
ATOM 1351 C C . ALA A 1 178 ? -12.409 1.974 0.866 1.00 94.25 178 ALA A C 1
ATOM 1353 O O . ALA A 1 178 ? -13.270 2.810 1.135 1.00 94.25 178 ALA A O 1
ATOM 1354 N N . ALA A 1 179 ? -11.373 1.755 1.681 1.00 94.00 179 ALA A N 1
ATOM 1355 C CA . ALA A 1 179 ? -11.185 2.488 2.932 1.00 94.00 179 ALA A CA 1
ATOM 1356 C C . ALA A 1 179 ? -11.006 4.003 2.721 1.00 94.00 179 ALA A C 1
ATOM 1358 O O . ALA A 1 179 ? -11.590 4.804 3.451 1.00 94.00 179 ALA A O 1
ATOM 1359 N N . SER A 1 180 ? -10.266 4.409 1.686 1.00 92.25 180 SER A N 1
ATOM 1360 C CA . SER A 1 180 ? -10.107 5.823 1.325 1.00 92.25 180 SER A CA 1
ATOM 1361 C C . SER A 1 180 ? -11.427 6.504 0.962 1.00 92.25 180 SER A C 1
ATOM 1363 O O . SER A 1 180 ? -11.610 7.680 1.271 1.00 92.25 180 SER A O 1
ATOM 1365 N N . GLN A 1 181 ? -12.351 5.790 0.321 1.00 91.69 181 GLN A N 1
ATOM 1366 C CA . GLN A 1 181 ? -13.671 6.328 -0.021 1.00 91.69 181 GLN A CA 1
ATOM 1367 C C . GLN A 1 181 ? -14.513 6.566 1.240 1.00 91.69 181 GLN A C 1
ATOM 1369 O O . GLN A 1 181 ? -15.124 7.621 1.375 1.00 91.69 181 GLN A O 1
ATOM 1374 N N . LEU A 1 182 ? -14.452 5.656 2.217 1.00 90.06 182 LEU A N 1
ATOM 1375 C CA . LEU A 1 182 ? -15.120 5.812 3.519 1.00 90.06 182 LEU A CA 1
ATOM 1376 C C . LEU A 1 182 ? -14.525 6.937 4.385 1.00 90.06 182 LEU A C 1
ATOM 1378 O O . LEU A 1 182 ? -15.170 7.417 5.319 1.00 90.06 182 LEU A O 1
ATOM 1382 N N . HIS A 1 183 ? -13.284 7.341 4.108 1.00 87.44 183 HIS A N 1
ATOM 1383 C CA . HIS A 1 183 ? -12.593 8.441 4.785 1.00 87.44 183 HIS A CA 1
ATOM 1384 C C . HIS A 1 183 ? -12.921 9.828 4.187 1.00 87.44 183 HIS A C 1
ATOM 1386 O O . HIS A 1 183 ? -12.613 10.852 4.803 1.00 87.44 183 HIS A O 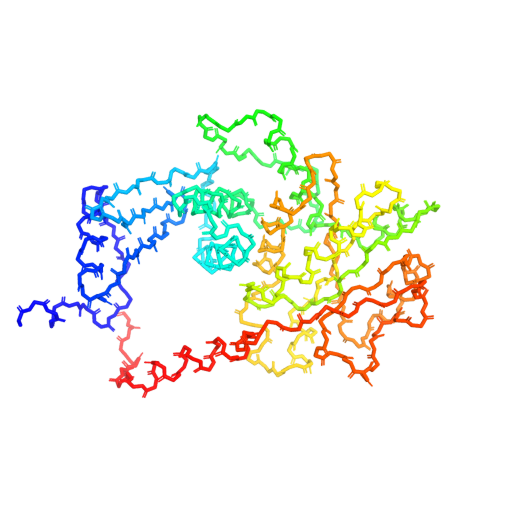1
ATOM 1392 N N . ALA A 1 184 ? -13.559 9.895 3.011 1.00 80.56 184 ALA A N 1
ATOM 1393 C CA . ALA A 1 184 ? -13.688 11.121 2.217 1.00 80.56 184 ALA A CA 1
ATOM 1394 C C . ALA A 1 184 ? -14.323 12.320 2.960 1.00 80.56 184 ALA A C 1
ATOM 1396 O O . ALA A 1 184 ? -13.946 13.466 2.686 1.00 80.56 184 ALA A O 1
ATOM 1397 N N . ASP A 1 185 ? -15.176 12.073 3.958 1.00 72.06 185 ASP A N 1
ATOM 1398 C CA . ASP A 1 185 ? -15.890 13.094 4.740 1.00 72.06 185 ASP A CA 1
ATOM 1399 C C . ASP A 1 185 ? -15.024 13.848 5.773 1.00 72.06 185 ASP A C 1
ATOM 1401 O O . ASP A 1 185 ? -15.534 14.698 6.503 1.00 72.06 185 ASP A O 1
ATOM 1405 N N . ARG A 1 186 ? -13.714 13.559 5.875 1.00 68.44 186 ARG A N 1
ATOM 1406 C CA . ARG A 1 186 ? -12.711 14.248 6.736 1.00 68.44 186 ARG A CA 1
ATOM 1407 C C . ARG A 1 186 ? -12.984 14.267 8.246 1.00 68.44 186 ARG A C 1
ATOM 1409 O O . ARG A 1 186 ? -12.154 14.753 9.009 1.00 68.44 186 ARG A O 1
ATOM 1416 N N . ARG A 1 187 ? -14.105 13.716 8.710 1.00 73.88 187 ARG A N 1
ATOM 1417 C CA . ARG A 1 187 ? -14.438 13.590 10.141 1.00 73.88 187 ARG A CA 1
ATOM 1418 C C . ARG A 1 187 ? -13.795 12.378 10.808 1.00 73.88 187 ARG A C 1
ATOM 1420 O O . ARG A 1 187 ? -13.813 12.273 12.032 1.00 73.88 187 ARG A O 1
ATOM 1427 N N . ARG A 1 188 ? -13.256 11.453 10.013 1.00 82.44 188 ARG A N 1
ATOM 1428 C CA . ARG A 1 188 ? -12.670 10.196 10.483 1.00 82.44 188 ARG A CA 1
ATOM 1429 C C . ARG A 1 188 ? -11.172 10.217 10.246 1.00 82.44 188 ARG A C 1
ATOM 1431 O O . ARG A 1 188 ? -10.749 10.656 9.188 1.00 82.44 188 ARG A O 1
ATOM 1438 N N . ALA A 1 189 ? -10.369 9.720 11.176 1.00 86.94 189 ALA A N 1
ATOM 1439 C CA . ALA A 1 189 ? -8.968 9.419 10.877 1.00 86.94 189 ALA A CA 1
ATOM 1440 C C . ALA A 1 189 ? -8.873 8.223 9.909 1.00 86.94 189 ALA A C 1
ATOM 1442 O O . ALA A 1 189 ? -9.801 7.419 9.837 1.00 86.94 189 ALA A O 1
ATOM 1443 N N . PHE A 1 190 ? -7.765 8.083 9.182 1.00 90.31 190 PHE A N 1
ATOM 1444 C CA . PHE A 1 190 ? -7.455 6.867 8.424 1.00 90.31 190 PHE A CA 1
ATOM 1445 C C . PHE A 1 190 ? -6.255 6.194 9.087 1.00 90.31 190 PHE A C 1
ATOM 1447 O O . PHE A 1 190 ? -5.167 6.769 9.141 1.00 90.31 190 PHE A O 1
ATOM 1454 N N . VAL A 1 191 ? -6.457 4.984 9.604 1.00 89.56 191 VAL A N 1
ATOM 1455 C CA . VAL A 1 191 ? -5.414 4.183 10.242 1.00 89.56 191 VAL A CA 1
ATOM 1456 C C . VAL A 1 191 ? -5.221 2.866 9.486 1.00 89.56 191 VAL A C 1
ATOM 1458 O O . VAL A 1 191 ? -6.167 2.111 9.275 1.00 89.56 191 VAL A O 1
ATOM 1461 N N . VAL A 1 192 ? -3.986 2.560 9.101 1.00 90.75 192 VAL A N 1
ATOM 1462 C CA . VAL A 1 192 ? -3.586 1.253 8.570 1.00 90.75 192 VAL A CA 1
ATOM 1463 C C . VAL A 1 192 ? -2.809 0.511 9.650 1.00 90.75 192 VAL A C 1
ATOM 1465 O O . VAL A 1 192 ? -1.748 0.956 10.086 1.00 90.75 192 VAL A O 1
ATOM 1468 N N . GLY A 1 193 ? -3.334 -0.630 10.087 1.00 89.44 193 GLY A N 1
ATOM 1469 C CA . GLY A 1 193 ? -2.622 -1.545 10.969 1.00 89.44 193 GLY A CA 1
ATOM 1470 C C . GLY A 1 193 ? -1.702 -2.436 10.147 1.00 89.44 193 GLY A C 1
ATOM 1471 O O . GLY A 1 193 ? -2.185 -3.214 9.324 1.00 89.44 193 GLY A O 1
ATOM 1472 N N . LEU A 1 194 ? -0.395 -2.364 10.390 1.00 88.88 194 LEU A N 1
ATOM 1473 C CA . LEU A 1 194 ? 0.613 -3.183 9.724 1.00 88.88 194 LEU A CA 1
ATOM 1474 C C . LEU A 1 194 ? 1.201 -4.220 10.689 1.00 88.88 194 LEU A C 1
ATOM 1476 O O . LEU A 1 194 ? 1.747 -3.861 11.732 1.00 88.88 194 LEU A O 1
ATOM 1480 N N . CYS A 1 195 ? 1.109 -5.508 10.346 1.00 88.56 195 CYS A N 1
ATOM 1481 C CA . CYS A 1 195 ? 1.649 -6.567 11.205 1.00 88.56 195 CYS A CA 1
ATOM 1482 C C . CYS A 1 195 ? 3.182 -6.489 11.314 1.00 88.56 195 CYS A C 1
ATOM 1484 O O . CYS A 1 195 ? 3.850 -6.252 10.299 1.00 88.56 195 CYS A O 1
ATOM 1486 N N . SER A 1 196 ? 3.742 -6.750 12.500 1.00 88.12 196 SER A N 1
ATOM 1487 C CA . SER A 1 196 ? 5.190 -6.950 12.686 1.00 88.12 196 SER A CA 1
ATOM 1488 C C . SER A 1 196 ? 5.708 -8.179 11.926 1.00 88.12 196 SER A C 1
ATOM 1490 O O . SER A 1 196 ? 4.934 -9.072 11.574 1.00 88.12 196 SER A O 1
ATOM 1492 N N . ASP A 1 197 ? 7.015 -8.231 11.649 1.00 90.31 197 ASP A N 1
ATOM 1493 C CA . ASP A 1 197 ? 7.622 -9.374 10.950 1.00 90.31 197 ASP A CA 1
ATOM 1494 C C . ASP A 1 197 ? 7.457 -10.671 11.758 1.00 90.31 197 ASP A C 1
ATOM 1496 O O . ASP A 1 197 ? 7.002 -11.677 11.216 1.00 90.31 197 ASP A O 1
ATOM 1500 N N . ASP A 1 198 ? 7.719 -10.635 13.066 1.00 90.06 198 ASP A N 1
ATOM 1501 C CA . ASP A 1 198 ? 7.593 -11.811 13.937 1.00 90.06 198 ASP A CA 1
ATOM 1502 C C . ASP A 1 198 ? 6.149 -12.277 14.081 1.00 90.06 198 ASP A C 1
ATOM 1504 O O . ASP A 1 198 ? 5.867 -13.474 14.117 1.00 90.06 198 ASP A O 1
ATOM 1508 N N . SER A 1 199 ? 5.208 -11.337 14.111 1.00 87.44 199 SER A N 1
ATOM 1509 C CA . SER A 1 199 ? 3.796 -11.674 14.112 1.00 87.44 199 SER A CA 1
ATOM 1510 C C . SER A 1 199 ? 3.374 -12.405 12.836 1.00 87.44 199 SER A C 1
ATOM 1512 O O . SER A 1 199 ? 2.620 -13.378 12.913 1.00 87.44 199 SER A O 1
ATOM 1514 N N . ILE A 1 200 ? 3.866 -11.968 11.675 1.00 90.12 200 ILE A N 1
ATOM 1515 C CA . ILE A 1 200 ? 3.589 -12.646 10.408 1.00 90.12 200 ILE A CA 1
ATOM 1516 C C . ILE A 1 200 ? 4.241 -14.031 10.396 1.00 90.12 200 ILE A C 1
ATOM 1518 O O . ILE A 1 200 ? 3.566 -14.980 10.005 1.00 90.12 200 ILE A O 1
ATOM 1522 N N . LYS A 1 201 ? 5.485 -14.166 10.878 1.00 91.50 201 LYS A N 1
ATOM 1523 C CA . LYS A 1 201 ? 6.172 -15.464 11.005 1.00 91.50 201 LYS A CA 1
ATOM 1524 C C . LYS A 1 201 ? 5.358 -16.459 11.825 1.00 91.50 201 LYS A C 1
ATOM 1526 O O . LYS A 1 201 ? 5.112 -17.575 11.379 1.00 91.50 201 LYS A O 1
ATOM 1531 N N . ARG A 1 202 ? 4.876 -16.044 13.003 1.00 89.31 202 ARG A N 1
ATOM 1532 C CA . ARG A 1 202 ? 4.036 -16.893 13.869 1.00 89.31 202 ARG A CA 1
ATOM 1533 C C . ARG A 1 202 ? 2.724 -17.294 13.192 1.00 89.31 202 ARG A C 1
ATOM 1535 O O . ARG A 1 202 ? 2.275 -18.419 13.362 1.00 89.31 202 ARG A O 1
ATOM 1542 N N . ALA A 1 203 ? 2.111 -16.383 12.437 1.00 84.81 203 ALA A N 1
ATOM 1543 C CA . ALA A 1 203 ? 0.807 -16.615 11.817 1.00 84.81 203 ALA A CA 1
ATOM 1544 C C . ALA A 1 203 ? 0.868 -17.390 10.488 1.00 84.81 203 ALA A C 1
ATOM 1546 O O . ALA A 1 203 ? -0.104 -18.052 10.133 1.00 84.81 203 ALA A O 1
ATOM 1547 N N . LYS A 1 204 ? 1.955 -17.257 9.719 1.00 86.12 204 LYS A N 1
ATOM 1548 C CA . LYS A 1 204 ? 2.052 -17.746 8.331 1.00 86.12 204 LYS A CA 1
ATOM 1549 C C . LYS A 1 204 ? 3.251 -18.662 8.057 1.00 86.12 204 LYS A C 1
ATOM 1551 O O . LYS A 1 204 ? 3.366 -19.143 6.933 1.00 86.12 204 LYS A O 1
ATOM 1556 N N . GLY A 1 205 ? 4.111 -18.907 9.045 1.00 88.69 205 GLY A N 1
ATOM 1557 C CA . GLY A 1 205 ? 5.316 -19.731 8.921 1.00 88.69 205 GLY A CA 1
ATOM 1558 C C . GLY A 1 205 ? 6.606 -18.919 8.765 1.00 88.69 205 GLY A C 1
ATOM 1559 O O . GLY A 1 205 ? 6.577 -17.717 8.501 1.00 88.69 205 GLY A O 1
ATOM 1560 N N . ALA A 1 206 ? 7.748 -19.592 8.928 1.00 89.06 206 ALA A N 1
ATOM 1561 C CA . ALA A 1 206 ? 9.076 -18.972 8.998 1.00 89.06 206 ALA A CA 1
ATOM 1562 C C . ALA A 1 206 ? 9.490 -18.214 7.722 1.00 89.06 206 ALA A C 1
ATOM 1564 O O . ALA A 1 206 ? 10.197 -17.212 7.815 1.00 89.06 206 ALA A O 1
ATOM 1565 N N . ASP A 1 207 ? 8.991 -18.637 6.558 1.00 87.38 207 ASP A N 1
ATOM 1566 C CA . ASP A 1 207 ? 9.307 -18.036 5.253 1.00 87.38 207 ASP A CA 1
ATOM 1567 C C . ASP A 1 207 ? 8.532 -16.737 4.971 1.00 87.38 207 ASP A C 1
ATOM 1569 O O . ASP A 1 207 ? 8.590 -16.177 3.873 1.00 87.38 207 ASP A O 1
ATOM 1573 N N . ARG A 1 208 ? 7.743 -16.256 5.940 1.00 90.06 208 ARG A N 1
ATOM 1574 C CA . ARG A 1 208 ? 6.938 -15.037 5.832 1.00 90.06 208 ARG A CA 1
ATOM 1575 C C . ARG A 1 208 ? 7.285 -14.061 6.950 1.00 90.06 208 ARG A C 1
ATOM 1577 O O . ARG A 1 208 ? 7.464 -14.497 8.075 1.00 90.06 208 ARG A O 1
ATOM 1584 N N . PRO A 1 209 ? 7.274 -12.742 6.705 1.00 90.94 209 PRO A N 1
ATOM 1585 C CA . PRO A 1 209 ? 6.950 -12.085 5.438 1.00 90.94 209 PRO A CA 1
ATOM 1586 C C . PRO A 1 209 ? 8.115 -12.145 4.442 1.00 90.94 209 PRO A C 1
ATOM 1588 O O . PRO A 1 209 ? 9.269 -12.241 4.848 1.00 90.94 209 PRO A O 1
ATOM 1591 N N . LEU A 1 210 ? 7.815 -12.033 3.146 1.00 90.00 210 LEU A N 1
ATOM 1592 C CA . LEU A 1 210 ? 8.852 -11.900 2.112 1.00 90.00 210 LEU A CA 1
ATOM 1593 C C . LEU A 1 210 ? 9.538 -10.535 2.192 1.00 90.00 210 LEU A C 1
ATOM 1595 O O . LEU A 1 210 ? 10.735 -10.410 1.947 1.00 90.00 210 LEU A O 1
ATOM 1599 N N . GLN A 1 211 ? 8.773 -9.502 2.547 1.00 87.88 211 GLN A N 1
ATOM 1600 C CA . GLN A 1 211 ? 9.276 -8.151 2.741 1.00 87.88 211 GLN A CA 1
ATOM 1601 C C . GLN A 1 211 ? 9.281 -7.775 4.226 1.00 87.88 211 GLN A C 1
ATOM 1603 O O . GLN A 1 211 ? 8.263 -7.858 4.916 1.00 87.88 211 GLN A O 1
ATOM 1608 N N . ARG A 1 212 ? 10.425 -7.278 4.712 1.00 87.62 212 ARG A N 1
ATOM 1609 C CA . ARG A 1 212 ? 10.557 -6.726 6.071 1.00 87.62 212 ARG A CA 1
ATOM 1610 C C . ARG A 1 212 ? 9.585 -5.572 6.320 1.00 87.62 212 ARG A C 1
ATOM 1612 O O . ARG A 1 212 ? 9.214 -4.852 5.387 1.00 87.62 212 ARG A O 1
ATOM 1619 N N . PHE A 1 213 ? 9.258 -5.326 7.585 1.00 86.56 213 PHE A N 1
ATOM 1620 C CA . PHE A 1 213 ? 8.289 -4.312 8.010 1.00 86.56 213 PHE A CA 1
ATOM 1621 C C . PHE A 1 213 ? 8.501 -2.948 7.348 1.00 86.56 213 PHE A C 1
ATOM 1623 O O . PHE A 1 213 ? 7.559 -2.376 6.803 1.00 86.56 213 PHE A O 1
ATOM 1630 N N . ALA A 1 214 ? 9.745 -2.458 7.325 1.00 81.69 214 ALA A N 1
ATOM 1631 C CA . ALA A 1 214 ? 10.078 -1.161 6.738 1.00 81.69 214 ALA A CA 1
ATOM 1632 C C . ALA A 1 214 ? 9.684 -1.056 5.253 1.00 81.69 214 ALA A C 1
ATOM 1634 O O . ALA A 1 214 ? 9.184 -0.018 4.826 1.00 81.69 214 ALA A O 1
ATOM 1635 N N . LEU A 1 215 ? 9.857 -2.132 4.475 1.00 82.50 215 LEU A N 1
ATOM 1636 C CA . LEU A 1 215 ? 9.483 -2.146 3.060 1.00 82.50 215 LEU A CA 1
ATOM 1637 C C . LEU A 1 215 ? 7.966 -2.190 2.867 1.00 82.50 215 LEU A C 1
ATOM 1639 O O . LEU A 1 215 ? 7.430 -1.494 2.008 1.00 82.50 215 LEU A O 1
ATOM 1643 N N . ARG A 1 216 ? 7.266 -2.978 3.687 1.00 89.44 216 ARG A N 1
ATOM 1644 C CA . ARG A 1 216 ? 5.800 -3.077 3.637 1.00 89.44 216 ARG A CA 1
ATOM 1645 C C . ARG A 1 216 ? 5.144 -1.757 4.034 1.00 89.44 216 ARG A C 1
ATOM 1647 O O . ARG A 1 216 ? 4.253 -1.282 3.334 1.00 89.44 216 ARG A O 1
ATOM 1654 N N . ALA A 1 217 ? 5.634 -1.119 5.100 1.00 86.12 217 ALA A N 1
ATOM 1655 C CA . ALA A 1 217 ? 5.211 0.221 5.502 1.00 86.12 217 ALA A CA 1
ATOM 1656 C C . ALA A 1 217 ? 5.433 1.216 4.362 1.00 86.12 217 ALA A C 1
ATOM 1658 O O . ALA A 1 217 ? 4.526 1.972 4.009 1.00 86.12 217 ALA A O 1
ATOM 1659 N N . ALA A 1 218 ? 6.605 1.151 3.726 1.00 82.56 218 ALA A N 1
ATOM 1660 C CA . ALA A 1 218 ? 6.926 2.017 2.611 1.00 82.56 218 ALA A CA 1
ATOM 1661 C C . ALA A 1 218 ? 5.960 1.847 1.424 1.00 82.56 218 ALA A C 1
ATOM 1663 O O . ALA A 1 218 ? 5.439 2.831 0.890 1.00 82.56 218 ALA A O 1
ATOM 1664 N N . ALA A 1 219 ? 5.674 0.599 1.049 1.00 87.81 219 ALA A N 1
ATOM 1665 C CA . ALA A 1 219 ? 4.739 0.271 -0.019 1.00 87.81 219 ALA A CA 1
ATOM 1666 C C . ALA A 1 219 ? 3.323 0.798 0.276 1.00 87.81 219 ALA A C 1
ATOM 1668 O O . ALA A 1 219 ? 2.693 1.409 -0.589 1.00 87.81 219 ALA A O 1
ATOM 1669 N N . VAL A 1 220 ? 2.844 0.622 1.513 1.00 90.38 220 VAL A N 1
ATOM 1670 C CA . VAL A 1 220 ? 1.539 1.131 1.961 1.00 90.38 220 VAL A CA 1
ATOM 1671 C C . VAL A 1 220 ? 1.476 2.655 1.859 1.00 90.38 220 VAL A C 1
ATOM 1673 O O . VAL A 1 220 ? 0.525 3.168 1.272 1.00 90.38 220 VAL A O 1
ATOM 1676 N N . ALA A 1 221 ? 2.475 3.399 2.349 1.00 86.19 221 ALA A N 1
ATOM 1677 C CA . ALA A 1 221 ? 2.481 4.860 2.195 1.00 86.19 221 ALA A CA 1
ATOM 1678 C C . ALA A 1 221 ? 2.484 5.290 0.735 1.00 86.19 221 ALA A C 1
ATOM 1680 O O . ALA A 1 221 ? 1.726 6.183 0.360 1.00 86.19 221 ALA A O 1
ATOM 1681 N N . ALA A 1 222 ? 3.322 4.663 -0.090 1.00 86.88 222 ALA A N 1
ATOM 1682 C CA . ALA A 1 222 ? 3.392 4.993 -1.505 1.00 86.88 222 ALA A CA 1
ATOM 1683 C C . ALA A 1 222 ? 2.033 4.772 -2.193 1.00 86.88 222 ALA A C 1
ATOM 1685 O O . ALA A 1 222 ? 1.636 5.571 -3.040 1.00 86.88 222 ALA A O 1
ATOM 1686 N N . CYS A 1 223 ? 1.287 3.745 -1.775 1.00 91.19 223 CYS A N 1
ATOM 1687 C CA . CYS A 1 223 ? -0.078 3.489 -2.226 1.00 91.19 223 CYS A CA 1
ATOM 1688 C C . CYS A 1 223 ? -1.048 4.572 -1.732 1.00 91.19 223 CYS A C 1
ATOM 1690 O O . CYS A 1 223 ? -1.800 5.140 -2.522 1.00 91.19 223 CYS A O 1
ATOM 1692 N N . MET A 1 224 ? -0.975 4.937 -0.450 1.00 89.31 224 MET A N 1
ATOM 1693 C CA . MET A 1 224 ? -1.802 5.991 0.152 1.00 89.31 224 MET A CA 1
ATOM 1694 C C . MET A 1 224 ? -1.628 7.347 -0.517 1.00 89.31 224 MET A C 1
ATOM 1696 O O . MET A 1 224 ? -2.624 8.027 -0.757 1.00 89.31 224 MET A O 1
ATOM 1700 N N . LEU A 1 225 ? -0.408 7.706 -0.923 1.00 86.44 225 LEU A N 1
ATOM 1701 C CA . LEU A 1 225 ? -0.149 8.938 -1.674 1.00 86.44 225 LEU A CA 1
ATOM 1702 C C . LEU A 1 225 ? -0.977 9.052 -2.963 1.00 86.44 225 LEU A C 1
ATOM 1704 O O . LEU A 1 225 ? -1.220 10.163 -3.432 1.00 86.44 225 LEU A O 1
ATOM 1708 N N . GLN A 1 226 ? -1.413 7.924 -3.526 1.00 85.69 226 GLN A N 1
ATOM 1709 C CA . GLN A 1 226 ? -2.210 7.854 -4.750 1.00 85.69 226 GLN A CA 1
ATOM 1710 C C . GLN A 1 226 ? -3.716 7.703 -4.503 1.00 85.69 226 GLN A C 1
ATOM 1712 O O . GLN A 1 226 ? -4.490 7.753 -5.467 1.00 85.69 226 GLN A O 1
ATOM 1717 N N . LEU A 1 227 ? -4.120 7.463 -3.253 1.00 88.56 227 LEU A N 1
ATOM 1718 C CA . LEU A 1 227 ? -5.499 7.171 -2.864 1.00 88.56 227 LEU A CA 1
ATOM 1719 C C . LEU A 1 227 ? -6.134 8.308 -2.066 1.00 88.56 227 LEU A C 1
ATOM 1721 O O . LEU A 1 227 ? -7.300 8.617 -2.298 1.00 88.56 227 LEU A O 1
ATOM 1725 N N . VAL A 1 228 ? -5.376 8.969 -1.187 1.00 87.56 228 VAL A N 1
ATOM 1726 C CA . VAL A 1 228 ? -5.904 10.043 -0.337 1.00 87.56 228 VAL A CA 1
ATOM 1727 C C . VAL A 1 228 ? -5.532 11.429 -0.861 1.00 87.56 228 VAL A C 1
ATOM 1729 O O . VAL A 1 228 ? -4.600 11.602 -1.652 1.00 87.56 228 VAL A O 1
ATOM 1732 N N . ARG A 1 229 ? -6.290 12.448 -0.439 1.00 84.75 229 ARG A N 1
ATOM 1733 C CA . ARG A 1 229 ? -6.065 13.826 -0.893 1.00 84.75 229 ARG A CA 1
ATOM 1734 C C . ARG A 1 229 ? -4.825 14.422 -0.223 1.00 84.75 229 ARG A C 1
ATOM 1736 O O . ARG A 1 229 ? -4.526 14.073 0.918 1.00 84.75 229 ARG A O 1
ATOM 1743 N N . PRO A 1 230 ? -4.187 15.437 -0.838 1.00 80.62 230 PRO A N 1
ATOM 1744 C CA . PRO A 1 230 ? -3.006 16.079 -0.268 1.00 80.62 230 PRO A CA 1
ATOM 1745 C C . PRO A 1 230 ? -3.182 16.718 1.116 1.00 80.62 230 PRO A C 1
ATOM 1747 O O . PRO A 1 230 ? -2.189 17.021 1.769 1.00 80.62 230 PRO A O 1
ATOM 1750 N N . ASP A 1 231 ? -4.415 16.933 1.582 1.00 81.25 231 ASP A N 1
ATOM 1751 C CA . ASP A 1 231 ? -4.705 17.510 2.902 1.00 81.25 231 ASP A CA 1
ATOM 1752 C C . ASP A 1 231 ? -5.056 16.440 3.955 1.00 81.25 231 ASP A C 1
ATOM 1754 O O . ASP A 1 231 ? -5.041 16.753 5.145 1.00 81.25 231 ASP A O 1
ATOM 1758 N N . ASP A 1 232 ? -5.240 15.182 3.541 1.00 81.88 232 ASP A N 1
ATOM 1759 C CA . ASP A 1 232 ? -5.567 14.051 4.412 1.00 81.88 232 ASP A CA 1
ATOM 1760 C C . ASP A 1 232 ? -4.283 13.369 4.949 1.00 81.88 232 ASP A C 1
ATOM 1762 O O . ASP A 1 232 ? -3.222 13.383 4.310 1.00 81.88 232 ASP A O 1
ATOM 1766 N N . VAL A 1 233 ? -4.350 12.789 6.151 1.00 75.44 233 VAL A N 1
ATOM 1767 C CA . VAL A 1 233 ? -3.232 12.069 6.791 1.00 75.44 233 VAL A CA 1
ATOM 1768 C C . VAL A 1 233 ? -3.648 10.630 7.050 1.00 75.44 233 VAL A C 1
ATOM 1770 O O . VAL A 1 233 ? -4.706 10.395 7.633 1.00 75.44 233 VAL A O 1
ATOM 1773 N N . VAL A 1 234 ? -2.795 9.685 6.651 1.00 84.38 234 VAL A N 1
ATOM 1774 C CA . VAL A 1 234 ? -2.959 8.260 6.950 1.00 84.38 234 VAL A CA 1
ATOM 1775 C C . VAL A 1 234 ? -1.890 7.850 7.943 1.00 84.38 234 VAL A C 1
ATOM 1777 O O . VAL A 1 234 ? -0.709 8.086 7.709 1.00 84.38 234 VAL A O 1
ATOM 1780 N N . TYR A 1 235 ? -2.302 7.224 9.036 1.00 84.81 235 TYR A N 1
ATOM 1781 C CA . TYR A 1 235 ? -1.400 6.736 10.071 1.00 84.81 235 TYR A CA 1
ATOM 1782 C C . TYR A 1 235 ? -1.131 5.255 9.861 1.00 84.81 235 TYR A C 1
ATOM 1784 O O . TYR A 1 235 ? -2.076 4.474 9.763 1.00 84.81 235 TYR A O 1
ATOM 1792 N N . VAL A 1 236 ? 0.139 4.858 9.822 1.00 83.00 236 VAL A N 1
ATOM 1793 C CA . VAL A 1 236 ? 0.512 3.440 9.830 1.00 83.00 236 VAL A CA 1
ATOM 1794 C C . VAL A 1 236 ? 0.954 3.076 11.236 1.00 83.00 236 VAL A C 1
ATOM 1796 O O . VAL A 1 236 ? 1.850 3.709 11.789 1.00 83.00 236 VAL A O 1
ATOM 1799 N N . VAL A 1 237 ? 0.298 2.076 11.821 1.00 82.12 237 VAL A N 1
ATOM 1800 C CA . VAL A 1 237 ? 0.575 1.607 13.180 1.00 82.12 237 VAL A CA 1
ATOM 1801 C C . VAL A 1 237 ? 0.995 0.147 13.154 1.00 82.12 237 VAL A C 1
ATOM 1803 O O . VAL A 1 237 ? 0.328 -0.699 12.558 1.00 82.12 237 VAL A O 1
ATOM 1806 N N . GLN A 1 238 ? 2.110 -0.156 13.812 1.00 83.56 238 GLN A N 1
ATOM 1807 C CA . GLN A 1 238 ? 2.558 -1.532 13.983 1.00 83.56 238 GLN A CA 1
ATOM 1808 C C . GLN A 1 238 ? 1.692 -2.258 15.019 1.00 83.56 238 GLN A C 1
ATOM 1810 O O . GLN A 1 238 ? 1.500 -1.770 16.138 1.00 83.56 238 GLN A O 1
ATOM 1815 N N . TYR A 1 239 ? 1.227 -3.457 14.676 1.00 79.44 239 TYR A N 1
ATOM 1816 C CA . TYR A 1 239 ? 0.484 -4.330 15.588 1.00 79.44 239 TYR A CA 1
ATOM 1817 C C . TYR A 1 239 ? 0.878 -5.801 15.423 1.00 79.44 239 TYR A C 1
ATOM 1819 O O . TYR A 1 239 ? 1.462 -6.181 14.408 1.00 79.44 239 TYR A O 1
ATOM 1827 N N . ASP A 1 240 ? 0.527 -6.624 16.408 1.00 77.44 240 ASP A N 1
ATOM 1828 C CA . ASP A 1 240 ? 0.737 -8.067 16.365 1.00 77.44 240 ASP A CA 1
ATOM 1829 C C . ASP A 1 240 ? -0.593 -8.808 16.139 1.00 77.44 240 ASP A C 1
ATOM 1831 O O . ASP A 1 240 ? -1.582 -8.637 16.853 1.00 77.44 240 ASP A O 1
ATOM 1835 N N . TYR A 1 241 ? -0.608 -9.657 15.114 1.00 63.69 241 TYR A N 1
ATOM 1836 C CA . TYR A 1 241 ? -1.646 -10.627 14.783 1.00 63.69 241 TYR A CA 1
ATOM 1837 C C . TYR A 1 241 ? -1.917 -11.548 15.978 1.00 63.69 241 TYR A C 1
ATOM 1839 O O . TYR A 1 241 ? -1.014 -12.218 16.480 1.00 63.69 241 TYR A O 1
ATOM 1847 N N . GLY A 1 242 ? -3.169 -11.574 16.431 1.00 58.94 242 GLY A N 1
ATOM 1848 C CA . GLY A 1 242 ? -3.641 -12.470 17.488 1.00 58.94 242 GLY A CA 1
ATOM 1849 C C . GLY A 1 242 ? -3.246 -12.112 18.927 1.00 58.94 242 GLY A C 1
ATOM 1850 O O . GLY A 1 242 ? -3.869 -12.660 19.827 1.00 58.94 242 GLY A O 1
ATOM 1851 N N . TYR A 1 243 ? -2.289 -11.202 19.168 1.00 48.69 243 TYR A N 1
ATOM 1852 C CA . TYR A 1 243 ? -1.708 -11.013 20.513 1.00 48.69 243 TYR A CA 1
ATOM 1853 C C . TYR A 1 243 ? -1.617 -9.572 21.040 1.00 48.69 243 TYR A C 1
ATOM 1855 O O . TYR A 1 243 ? -1.279 -9.394 22.202 1.00 48.69 243 TYR A O 1
ATOM 1863 N N . ASP A 1 244 ? -2.023 -8.550 20.281 1.00 53.00 244 ASP A N 1
ATOM 1864 C CA . ASP A 1 244 ? -2.205 -7.189 20.822 1.00 53.00 244 ASP A CA 1
ATOM 1865 C C . ASP A 1 244 ? -3.690 -6.850 20.997 1.00 53.00 244 ASP A C 1
ATOM 1867 O O . ASP A 1 244 ? -4.259 -5.950 20.368 1.00 53.00 244 ASP A O 1
ATOM 1871 N N . VAL A 1 245 ? -4.344 -7.623 21.867 1.00 50.16 245 VAL A N 1
ATOM 1872 C CA . VAL A 1 245 ? -5.752 -7.425 22.232 1.00 50.16 245 VAL A CA 1
ATOM 1873 C C . VAL A 1 245 ? -5.961 -6.065 22.903 1.00 50.16 245 VAL A C 1
ATOM 1875 O O . VAL A 1 245 ? -7.087 -5.592 22.916 1.00 50.16 245 VAL A O 1
ATOM 1878 N N . ASP A 1 246 ? -4.917 -5.409 23.416 1.00 50.38 246 ASP A N 1
ATOM 1879 C CA . ASP A 1 246 ? -5.014 -4.116 24.108 1.00 50.38 246 ASP A CA 1
ATOM 1880 C C . ASP A 1 246 ? -5.022 -2.929 23.150 1.00 50.38 246 ASP A C 1
ATOM 1882 O O . ASP A 1 246 ? -5.932 -2.107 23.208 1.00 50.38 246 ASP A O 1
ATOM 1886 N N . VAL A 1 247 ? -4.106 -2.893 22.178 1.00 53.19 247 VAL A N 1
ATOM 1887 C CA . VAL A 1 247 ? -4.093 -1.848 21.136 1.00 53.19 247 VAL A CA 1
ATOM 1888 C C . VAL A 1 247 ? -5.344 -1.931 20.282 1.00 53.19 247 VAL A C 1
ATOM 1890 O O . VAL A 1 247 ? -5.976 -0.918 19.987 1.00 53.19 247 VAL A O 1
ATOM 1893 N N . MET A 1 248 ? -5.729 -3.151 19.902 1.00 57.16 248 MET A N 1
ATOM 1894 C CA . MET A 1 248 ? -6.967 -3.353 19.173 1.00 57.16 248 MET A CA 1
ATOM 1895 C C . MET A 1 248 ? -8.165 -3.094 20.090 1.00 57.16 248 MET A C 1
ATOM 1897 O O . MET A 1 248 ? -9.058 -2.414 19.630 1.00 57.16 248 MET A O 1
AT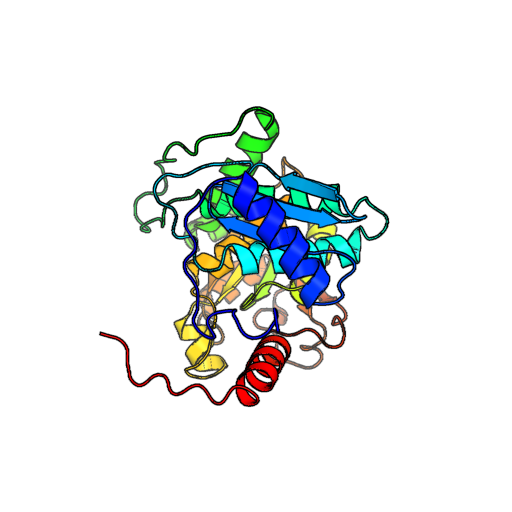OM 1901 N N . ARG A 1 249 ? -8.213 -3.482 21.376 1.00 59.47 249 ARG A N 1
ATOM 1902 C CA . ARG A 1 249 ? -9.335 -3.095 22.274 1.00 59.47 249 ARG A CA 1
ATOM 1903 C C . ARG A 1 249 ? -9.510 -1.590 22.374 1.00 59.47 249 ARG A C 1
ATOM 1905 O O . ARG A 1 249 ? -10.613 -1.099 22.161 1.00 59.47 249 ARG A O 1
ATOM 1912 N N . GLU A 1 250 ? -8.442 -0.879 22.710 1.00 64.06 250 GLU A N 1
ATOM 1913 C CA . GLU A 1 250 ? -8.504 0.540 23.050 1.00 64.06 250 GLU A CA 1
ATOM 1914 C C . GLU A 1 250 ? -8.789 1.405 21.815 1.00 64.06 250 GLU A C 1
ATOM 1916 O O . GLU A 1 250 ? -9.534 2.390 21.879 1.00 64.06 250 GLU A O 1
ATOM 1921 N N . LEU A 1 251 ? -8.241 1.014 20.660 1.00 69.00 251 LEU A N 1
ATOM 1922 C CA . LEU A 1 251 ? -8.492 1.708 19.400 1.00 69.00 251 LEU A CA 1
ATOM 1923 C C . LEU A 1 251 ? -9.777 1.224 18.712 1.00 69.00 251 LEU A C 1
ATOM 1925 O O . LEU A 1 251 ? -10.396 2.022 18.012 1.00 69.00 251 LEU A O 1
ATOM 1929 N N . SER A 1 252 ? -10.211 -0.029 18.908 1.00 65.94 252 SER A N 1
ATOM 1930 C CA . SER A 1 252 ? -11.362 -0.609 18.184 1.00 65.94 252 SER A CA 1
ATOM 1931 C C . SER A 1 252 ? -12.700 -0.015 18.536 1.00 65.94 252 SER A C 1
ATOM 1933 O O . SER A 1 252 ? -13.510 0.176 17.635 1.00 65.94 252 SER A O 1
ATOM 1935 N N . ALA A 1 253 ? -12.890 0.410 19.786 1.00 64.62 253 ALA A N 1
ATOM 1936 C CA . ALA A 1 253 ? -14.061 1.193 20.178 1.00 64.62 253 ALA A CA 1
ATOM 1937 C C . ALA A 1 253 ? -14.189 2.516 19.392 1.00 64.62 253 ALA A C 1
ATOM 1939 O O . ALA A 1 253 ? -15.219 3.188 19.432 1.00 64.62 253 ALA A O 1
ATOM 1940 N N . ARG A 1 254 ? -13.131 2.919 18.680 1.00 79.06 254 ARG A N 1
ATOM 1941 C CA . ARG A 1 254 ? -13.076 4.135 17.871 1.00 79.06 254 ARG A CA 1
ATOM 1942 C C . ARG A 1 254 ? -13.105 3.844 16.373 1.00 79.06 254 ARG A C 1
ATOM 1944 O O . ARG A 1 254 ? -12.936 4.777 15.592 1.00 79.06 254 ARG A O 1
ATOM 1951 N N . TRP A 1 255 ? -13.314 2.608 15.921 1.00 87.50 255 TRP A N 1
ATOM 1952 C CA . TRP A 1 255 ? -13.400 2.322 14.487 1.00 87.50 255 TRP A CA 1
ATOM 1953 C C . TRP A 1 255 ? -14.816 2.576 13.974 1.00 87.50 255 TRP A C 1
ATOM 1955 O O . TRP A 1 255 ? -15.731 1.797 14.209 1.00 87.50 255 TRP A O 1
ATOM 1965 N N . ALA A 1 256 ? -14.985 3.659 13.217 1.00 90.69 256 ALA A N 1
ATOM 1966 C CA . ALA A 1 256 ? -16.214 3.891 12.461 1.00 90.69 256 ALA A CA 1
ATOM 1967 C C . ALA A 1 256 ? -16.382 2.876 11.323 1.00 90.69 256 ALA A C 1
ATOM 1969 O O . ALA A 1 256 ? -17.498 2.600 10.903 1.00 90.69 256 ALA A O 1
ATOM 1970 N N . ALA A 1 257 ? -15.275 2.353 10.794 1.00 92.06 257 ALA A N 1
ATOM 1971 C CA . ALA A 1 257 ? -15.296 1.253 9.844 1.00 92.06 257 ALA A CA 1
ATOM 1972 C C . ALA A 1 257 ? -14.021 0.417 9.974 1.00 92.06 257 ALA A C 1
ATOM 1974 O O . ALA A 1 257 ? -12.924 0.975 10.046 1.00 92.06 257 ALA A O 1
ATOM 1975 N N . LEU A 1 258 ? -14.162 -0.906 9.947 1.00 92.25 258 LEU A N 1
ATOM 1976 C CA . LEU A 1 258 ? -13.079 -1.866 9.752 1.00 92.25 258 LEU A CA 1
ATOM 1977 C C . LEU A 1 258 ? -13.189 -2.415 8.331 1.00 92.25 258 LEU A C 1
ATOM 1979 O O . LEU A 1 258 ? -14.178 -3.063 7.999 1.00 92.25 258 LEU A O 1
ATOM 1983 N N . VAL A 1 259 ? -12.182 -2.174 7.496 1.00 94.56 259 VAL A N 1
ATOM 1984 C CA . VAL A 1 259 ? -12.186 -2.603 6.090 1.00 94.56 259 VAL A CA 1
ATOM 1985 C C . VAL A 1 259 ? -11.211 -3.757 5.888 1.00 94.56 259 VAL A C 1
ATOM 1987 O O . VAL A 1 259 ? -10.044 -3.660 6.271 1.00 94.56 259 VAL A O 1
ATOM 1990 N N . LYS A 1 260 ? -11.669 -4.855 5.280 1.00 92.06 260 LYS A N 1
ATOM 1991 C CA . LYS A 1 260 ? -10.845 -6.038 4.992 1.00 92.06 260 LYS A CA 1
ATOM 1992 C C . LYS A 1 260 ? -11.264 -6.708 3.684 1.00 92.06 260 LYS A C 1
ATOM 1994 O O . LYS A 1 260 ? -12.328 -6.412 3.156 1.00 92.06 260 LYS A O 1
ATOM 1999 N N . GLY A 1 261 ? -10.426 -7.585 3.136 1.00 91.19 261 GLY A N 1
ATOM 2000 C CA . GLY A 1 261 ? -10.793 -8.397 1.975 1.00 91.19 261 GLY A CA 1
ATOM 2001 C C . GLY A 1 261 ? -11.860 -9.447 2.312 1.00 91.19 261 GLY A C 1
ATOM 2002 O O . GLY A 1 261 ? -11.960 -9.911 3.450 1.00 91.19 261 GLY A O 1
ATOM 2003 N N . ALA A 1 262 ? -12.670 -9.813 1.321 1.00 90.12 262 ALA A N 1
ATOM 2004 C CA . ALA A 1 262 ? -13.742 -10.802 1.440 1.00 90.12 262 ALA A CA 1
ATOM 2005 C C . ALA A 1 262 ? -13.231 -12.244 1.621 1.00 90.12 262 ALA A C 1
ATOM 2007 O O . ALA A 1 262 ? -14.013 -13.117 1.985 1.00 90.12 262 ALA A O 1
ATOM 2008 N N . ASP A 1 263 ? -11.924 -12.483 1.473 1.00 84.62 263 ASP A N 1
ATOM 2009 C CA . ASP A 1 263 ? -11.235 -13.713 1.893 1.00 84.62 263 ASP A CA 1
ATOM 2010 C C . ASP A 1 263 ? -11.354 -13.981 3.407 1.00 84.62 263 ASP A C 1
ATOM 2012 O O . ASP A 1 263 ? -11.071 -15.081 3.871 1.00 84.62 263 ASP A O 1
ATOM 2016 N N . TRP A 1 264 ? -11.813 -12.990 4.176 1.00 84.31 264 TRP A N 1
ATOM 2017 C CA . TRP A 1 264 ? -12.112 -13.093 5.604 1.00 84.31 264 TRP A CA 1
ATOM 2018 C C . TRP A 1 264 ? -13.601 -13.254 5.926 1.00 84.31 264 TRP A C 1
ATOM 2020 O O . TRP A 1 264 ? -13.981 -13.168 7.095 1.00 84.31 264 TRP A O 1
ATOM 2030 N N . CYS A 1 265 ? -14.460 -13.458 4.925 1.00 86.38 265 CYS A N 1
ATOM 2031 C CA . CYS A 1 265 ? -15.879 -13.707 5.159 1.00 86.38 265 CYS A CA 1
ATOM 2032 C C . CYS A 1 265 ? -16.067 -14.952 6.045 1.00 86.38 265 CYS A C 1
ATOM 2034 O O . CYS A 1 265 ? -15.468 -15.993 5.794 1.00 86.38 265 CYS A O 1
ATOM 2036 N N . GLY A 1 266 ? -16.866 -14.832 7.109 1.00 84.06 266 GLY A N 1
ATOM 2037 C CA . GLY A 1 266 ? -17.085 -15.907 8.088 1.00 84.06 266 GLY A CA 1
ATOM 2038 C C . GLY A 1 266 ? -15.951 -16.115 9.104 1.00 84.06 266 GLY A C 1
ATOM 2039 O O . GLY A 1 266 ? -16.131 -16.856 10.067 1.00 84.06 266 GLY A O 1
ATOM 2040 N N . CYS A 1 267 ? -14.808 -15.440 8.953 1.00 83.94 267 CYS A N 1
ATOM 2041 C CA . CYS A 1 267 ? -13.703 -15.508 9.907 1.00 83.94 267 CYS A CA 1
ATOM 2042 C C . CYS A 1 267 ? -13.893 -14.519 11.068 1.00 83.94 267 CYS A C 1
ATOM 2044 O O . CYS A 1 267 ? -14.454 -13.433 10.911 1.00 83.94 267 CYS A O 1
ATOM 2046 N N . ASN A 1 268 ? -13.325 -14.837 12.235 1.00 82.88 268 ASN A N 1
ATOM 2047 C CA . ASN A 1 268 ? -13.219 -13.870 13.328 1.00 82.88 268 ASN A CA 1
ATOM 2048 C C . ASN A 1 268 ? -12.155 -12.811 12.989 1.00 82.88 268 ASN A C 1
ATOM 2050 O O . ASN A 1 268 ? -10.954 -13.080 13.051 1.00 82.88 268 ASN A O 1
ATOM 2054 N N . ILE A 1 269 ? -12.587 -11.602 12.623 1.00 82.56 269 ILE A N 1
ATOM 2055 C CA . ILE A 1 269 ? -11.690 -10.476 12.345 1.00 82.56 269 ILE A CA 1
ATOM 2056 C C . ILE A 1 269 ? -11.422 -9.728 13.661 1.00 82.56 269 ILE A C 1
ATOM 2058 O O . ILE A 1 269 ? -12.366 -9.189 14.243 1.00 82.56 269 ILE A O 1
ATOM 2062 N N . PRO A 1 270 ? -10.167 -9.640 14.143 1.00 78.81 270 PRO A N 1
ATOM 2063 C CA . PRO A 1 270 ? -9.861 -8.933 15.383 1.00 78.81 270 PRO A CA 1
ATOM 2064 C C . PRO A 1 270 ? -10.388 -7.492 15.391 1.00 78.81 270 PRO A C 1
ATOM 2066 O O . PRO A 1 270 ? -10.108 -6.713 14.482 1.00 78.81 270 PRO A O 1
ATOM 2069 N N . GLY A 1 271 ? -11.163 -7.174 16.431 1.00 79.19 271 GLY A N 1
ATOM 2070 C CA . GLY A 1 271 ? -11.807 -5.879 16.664 1.00 79.19 271 GLY A CA 1
ATOM 2071 C C . GLY A 1 271 ? -13.052 -5.583 15.806 1.00 79.19 271 GLY A C 1
ATOM 2072 O O . GLY A 1 271 ? -13.613 -4.495 15.895 1.00 79.19 271 GLY A O 1
ATOM 2073 N N . SER A 1 272 ? -13.526 -6.547 15.008 1.00 84.06 272 SER A N 1
ATOM 2074 C CA . SER A 1 272 ? -14.796 -6.429 14.269 1.00 84.06 272 SER A CA 1
ATOM 2075 C C . SER A 1 272 ? -16.012 -6.215 15.169 1.00 84.06 272 SER A C 1
ATOM 2077 O O . SER A 1 272 ? -16.932 -5.514 14.771 1.00 84.06 272 SER A O 1
ATOM 2079 N N . LYS A 1 273 ? -16.009 -6.778 16.385 1.00 84.12 273 LYS A N 1
ATOM 2080 C CA . LYS A 1 273 ? -17.115 -6.655 17.350 1.00 84.12 273 LYS A CA 1
ATOM 2081 C C . LYS A 1 273 ? -17.283 -5.238 17.905 1.00 84.12 273 LYS A C 1
ATOM 2083 O O . LYS A 1 273 ? -18.359 -4.901 18.377 1.00 84.12 273 LYS A O 1
ATOM 2088 N N . GLN A 1 274 ? -16.213 -4.449 17.908 1.00 83.88 274 GLN A N 1
ATOM 2089 C CA . GLN A 1 274 ? -16.183 -3.098 18.465 1.00 83.88 274 GLN A CA 1
ATOM 2090 C C . GLN A 1 274 ? -16.323 -2.014 17.390 1.00 83.88 274 GLN A C 1
ATOM 2092 O O . GLN A 1 274 ? -16.597 -0.865 17.727 1.00 83.88 274 GLN A O 1
ATOM 2097 N N . ALA A 1 275 ? -16.115 -2.364 16.119 1.00 86.62 275 ALA A N 1
ATOM 2098 C CA . ALA A 1 275 ? -16.286 -1.437 15.012 1.00 86.62 275 ALA A CA 1
ATOM 2099 C C . ALA A 1 275 ? -17.773 -1.144 14.773 1.00 86.62 275 ALA A C 1
ATOM 2101 O O . ALA A 1 275 ? -18.592 -2.059 14.799 1.00 86.62 275 ALA A O 1
ATOM 2102 N N . ASP A 1 276 ? -18.108 0.104 14.439 1.00 90.81 276 ASP A N 1
ATOM 2103 C CA . ASP A 1 276 ? -19.484 0.470 14.063 1.00 90.81 276 ASP A CA 1
ATOM 2104 C C . ASP A 1 276 ? -19.942 -0.274 12.798 1.00 90.81 276 ASP A C 1
ATOM 2106 O O . ASP A 1 276 ? -21.124 -0.558 12.614 1.00 90.81 276 ASP A O 1
ATOM 2110 N N . GLN A 1 277 ? -18.994 -0.554 11.899 1.00 91.81 277 GLN A N 1
ATOM 2111 C CA . GLN A 1 277 ? -19.235 -1.210 10.623 1.00 91.81 277 GLN A CA 1
ATOM 2112 C C . GLN A 1 277 ? -18.027 -2.057 10.219 1.00 91.81 277 GLN A C 1
ATOM 2114 O O . GLN A 1 277 ? -16.880 -1.614 10.311 1.00 91.81 277 GLN A O 1
ATOM 2119 N N . VAL A 1 278 ? -18.283 -3.251 9.684 1.00 92.56 278 VAL A N 1
ATOM 2120 C CA . VAL A 1 278 ? -17.278 -4.067 8.992 1.00 92.56 278 VAL A CA 1
ATOM 2121 C C . VAL A 1 278 ? -17.580 -4.052 7.499 1.00 92.56 278 VAL A C 1
ATOM 2123 O O . VAL A 1 278 ? -18.703 -4.325 7.084 1.00 92.56 278 VAL A O 1
ATOM 2126 N N . VAL A 1 279 ? -16.577 -3.729 6.688 1.00 95.75 279 VAL A N 1
ATOM 2127 C CA . VAL A 1 279 ? -16.681 -3.658 5.229 1.00 95.75 279 VAL A CA 1
ATOM 2128 C C . VAL A 1 279 ? -15.766 -4.710 4.620 1.00 95.75 279 VAL A C 1
ATOM 2130 O O . VAL A 1 279 ? -14.545 -4.644 4.771 1.00 95.75 279 VAL A O 1
ATOM 2133 N N . LEU A 1 280 ? -16.363 -5.676 3.921 1.00 96.19 280 LEU A N 1
ATOM 2134 C CA . LEU A 1 280 ? -15.645 -6.715 3.188 1.00 96.19 280 LEU A CA 1
ATOM 2135 C C . LEU A 1 280 ? -15.558 -6.343 1.708 1.00 96.19 280 LEU A C 1
ATOM 2137 O O . LEU A 1 280 ? -16.570 -6.179 1.031 1.00 96.19 280 LEU A O 1
ATOM 2141 N N . VAL A 1 281 ? -14.335 -6.199 1.212 1.00 95.56 281 VAL A N 1
ATOM 2142 C CA . VAL A 1 281 ? -14.043 -5.800 -0.166 1.00 95.56 281 VAL A CA 1
ATOM 2143 C C . VAL A 1 281 ? -13.840 -7.053 -1.017 1.00 95.56 281 VAL A C 1
ATOM 2145 O O . VAL A 1 281 ? -13.017 -7.891 -0.639 1.00 95.56 281 VAL A O 1
ATOM 2148 N N . PRO A 1 282 ? -14.533 -7.202 -2.162 1.00 92.81 282 PRO A N 1
ATOM 2149 C CA . PRO A 1 282 ? -14.351 -8.348 -3.047 1.00 92.81 282 PRO A CA 1
ATOM 2150 C C . PRO A 1 282 ? -12.880 -8.585 -3.397 1.00 92.81 282 PRO A C 1
ATOM 2152 O O . PRO A 1 282 ? -12.130 -7.650 -3.685 1.00 92.81 282 PRO A O 1
ATOM 2155 N N . THR A 1 283 ? -12.461 -9.848 -3.369 1.00 88.25 283 THR A N 1
ATOM 2156 C CA . THR A 1 283 ? -11.090 -10.226 -3.713 1.00 88.25 283 THR A CA 1
ATOM 2157 C C . THR A 1 283 ? -10.836 -10.020 -5.201 1.00 88.25 283 THR A C 1
ATOM 2159 O O . THR A 1 283 ? -11.690 -10.345 -6.025 1.00 88.25 283 THR A O 1
ATOM 2162 N N . VAL A 1 284 ? -9.635 -9.565 -5.556 1.00 86.56 284 VAL A N 1
ATOM 2163 C CA . VAL A 1 284 ? -9.173 -9.564 -6.949 1.00 86.56 284 VAL A CA 1
ATOM 2164 C C . VAL A 1 284 ? -8.742 -10.994 -7.312 1.00 86.56 284 VAL A C 1
ATOM 2166 O O . VAL A 1 284 ? -7.795 -11.494 -6.695 1.00 86.56 284 VAL A O 1
ATOM 2169 N N . PRO A 1 285 ? -9.407 -11.675 -8.267 1.00 83.56 285 PRO A N 1
ATOM 2170 C CA . PRO A 1 285 ? -9.109 -13.070 -8.584 1.00 83.56 285 PRO A CA 1
ATOM 2171 C C . PRO A 1 285 ? -7.652 -13.280 -9.010 1.00 83.56 285 PRO A C 1
ATOM 2173 O O . PRO A 1 285 ? -7.080 -12.463 -9.729 1.00 83.56 285 PRO A O 1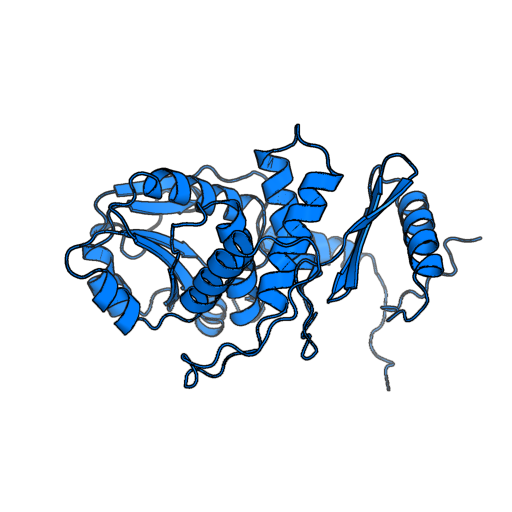
ATOM 2176 N N . GLY A 1 286 ? -7.054 -14.389 -8.572 1.00 83.19 286 GLY A N 1
ATOM 2177 C CA . GLY A 1 286 ? -5.703 -14.791 -8.981 1.00 83.19 286 GLY A CA 1
ATOM 2178 C C . GLY A 1 286 ? -4.555 -13.968 -8.383 1.00 83.19 286 GLY A C 1
ATOM 2179 O O . GLY A 1 286 ? -3.407 -14.177 -8.768 1.00 83.19 286 GLY A O 1
ATOM 2180 N N . VAL A 1 287 ? -4.822 -13.055 -7.441 1.00 83.88 287 VAL A N 1
ATOM 2181 C CA . VAL A 1 287 ? -3.794 -12.183 -6.853 1.00 83.88 287 VAL A CA 1
ATOM 2182 C C . VAL A 1 287 ? -3.715 -12.368 -5.340 1.00 83.88 287 VAL A C 1
ATOM 2184 O O . VAL A 1 287 ? -4.620 -11.996 -4.600 1.00 83.88 287 VAL A O 1
ATOM 2187 N N . SER A 1 288 ? -2.587 -12.893 -4.867 1.00 88.25 288 SER A N 1
ATOM 2188 C CA . SER A 1 288 ? -2.201 -12.889 -3.454 1.00 88.25 288 SER A CA 1
ATOM 2189 C C . SER A 1 288 ? -0.686 -13.006 -3.329 1.00 88.25 288 SER A C 1
ATOM 2191 O O . SER A 1 288 ? -0.018 -13.469 -4.255 1.00 88.25 288 SER A O 1
ATOM 2193 N N . THR A 1 289 ? -0.121 -12.659 -2.173 1.00 87.75 289 THR A N 1
ATOM 2194 C CA . THR A 1 289 ? 1.313 -12.860 -1.926 1.00 87.75 289 THR A CA 1
ATOM 2195 C C . THR A 1 289 ? 1.735 -14.328 -2.052 1.00 87.75 289 THR A C 1
ATOM 2197 O O . THR A 1 289 ? 2.874 -14.618 -2.414 1.00 87.75 289 THR A O 1
ATOM 2200 N N . THR A 1 290 ? 0.842 -15.273 -1.744 1.00 87.94 290 THR A N 1
ATOM 2201 C CA . THR A 1 290 ? 1.101 -16.710 -1.910 1.00 87.94 290 THR A CA 1
ATOM 2202 C C . THR A 1 290 ? 1.151 -17.084 -3.382 1.00 87.94 290 THR A C 1
ATOM 2204 O O . THR A 1 290 ? 2.128 -17.689 -3.805 1.00 87.94 290 THR A O 1
ATOM 2207 N N . LEU A 1 291 ? 0.168 -16.651 -4.173 1.00 89.25 291 LEU A N 1
ATOM 2208 C CA . LEU A 1 291 ? 0.120 -16.937 -5.607 1.00 89.25 291 LEU A CA 1
ATOM 2209 C C . LEU A 1 291 ? 1.276 -16.271 -6.364 1.00 89.25 291 LEU A C 1
ATOM 2211 O O . LEU A 1 291 ? 1.865 -16.891 -7.242 1.00 89.25 291 LEU A O 1
ATOM 2215 N N . ILE A 1 292 ? 1.650 -15.041 -5.993 1.00 86.44 292 ILE A N 1
ATOM 2216 C CA . ILE A 1 292 ? 2.814 -14.349 -6.566 1.00 86.44 292 ILE A CA 1
ATOM 2217 C C . ILE A 1 292 ? 4.093 -15.140 -6.275 1.00 86.44 292 ILE A C 1
ATOM 2219 O O . ILE A 1 292 ? 4.855 -15.423 -7.196 1.00 86.44 292 ILE A O 1
ATOM 2223 N N . ALA A 1 293 ? 4.306 -15.541 -5.018 1.00 87.31 293 ALA A N 1
ATOM 2224 C CA . ALA A 1 293 ? 5.480 -16.319 -4.628 1.00 87.31 293 ALA A CA 1
ATOM 2225 C C . ALA A 1 293 ? 5.524 -17.686 -5.327 1.00 87.31 293 ALA A C 1
ATOM 2227 O O . ALA A 1 293 ? 6.559 -18.068 -5.861 1.00 87.31 293 ALA A O 1
ATOM 2228 N N . GLN A 1 294 ? 4.394 -18.395 -5.393 1.00 86.19 294 GLN A N 1
ATOM 2229 C CA . GLN A 1 294 ? 4.281 -19.668 -6.107 1.00 86.19 294 GLN A CA 1
ATOM 2230 C C . GLN A 1 294 ? 4.565 -19.508 -7.601 1.00 86.19 294 GLN A C 1
ATOM 2232 O O . GLN A 1 294 ? 5.287 -20.318 -8.169 1.00 86.19 294 GLN A O 1
ATOM 2237 N N . ALA A 1 295 ? 4.062 -18.450 -8.240 1.00 83.12 295 ALA A N 1
ATOM 2238 C CA . ALA A 1 295 ? 4.341 -18.174 -9.645 1.00 83.12 295 ALA A CA 1
ATOM 2239 C C . ALA A 1 295 ? 5.824 -17.848 -9.890 1.00 83.12 295 ALA A C 1
ATOM 2241 O O . ALA A 1 295 ? 6.384 -18.271 -10.901 1.00 83.12 295 ALA A O 1
ATOM 2242 N N . MET A 1 296 ? 6.469 -17.117 -8.973 1.00 82.25 296 MET A N 1
ATOM 2243 C CA . MET A 1 296 ? 7.913 -16.862 -9.018 1.00 82.25 296 MET A CA 1
ATOM 2244 C C . MET A 1 296 ? 8.706 -18.166 -8.874 1.00 82.25 296 MET A C 1
ATOM 2246 O O . MET A 1 296 ? 9.571 -18.440 -9.701 1.00 82.25 296 MET A O 1
ATOM 2250 N N . LEU A 1 297 ? 8.366 -18.999 -7.886 1.00 79.88 297 LEU A N 1
ATOM 2251 C CA . LEU A 1 297 ? 9.019 -20.286 -7.643 1.00 79.88 297 LEU A CA 1
ATOM 2252 C C . LEU A 1 297 ? 8.794 -21.283 -8.778 1.00 79.88 297 LEU A C 1
ATOM 2254 O O . LEU A 1 297 ? 9.742 -21.932 -9.180 1.00 79.88 297 LEU A O 1
ATOM 2258 N N . ALA A 1 298 ? 7.596 -21.381 -9.355 1.00 75.50 298 ALA A N 1
ATOM 2259 C CA . ALA A 1 298 ? 7.334 -22.270 -10.489 1.00 75.50 298 ALA A CA 1
ATOM 2260 C C . ALA A 1 298 ? 8.161 -21.882 -11.727 1.00 75.50 298 ALA A C 1
ATOM 2262 O O . ALA A 1 298 ? 8.627 -22.742 -12.468 1.00 75.50 298 ALA A O 1
ATOM 2263 N N . ARG A 1 299 ? 8.385 -20.578 -11.933 1.00 73.00 299 ARG A N 1
ATOM 2264 C CA . ARG A 1 299 ? 9.252 -20.067 -13.006 1.00 73.00 299 ARG A CA 1
ATOM 2265 C C . ARG A 1 299 ? 10.738 -20.267 -12.704 1.00 73.00 299 ARG A C 1
ATOM 2267 O O . ARG A 1 299 ? 11.513 -20.426 -13.640 1.00 73.00 299 ARG A O 1
ATOM 2274 N N . ALA A 1 300 ? 11.118 -20.271 -11.427 1.00 67.31 300 ALA A N 1
ATOM 2275 C CA . ALA A 1 300 ? 12.474 -20.570 -10.972 1.00 67.31 300 ALA A CA 1
ATOM 2276 C C . ALA A 1 300 ? 12.758 -22.082 -10.866 1.00 67.31 300 ALA A C 1
ATOM 2278 O O . ALA A 1 300 ? 13.892 -22.493 -11.012 1.00 67.31 300 ALA A O 1
ATOM 2279 N N . GLY A 1 301 ? 11.755 -22.933 -10.657 1.00 49.19 301 GLY A N 1
ATOM 2280 C CA . GLY A 1 301 ? 11.897 -24.392 -10.578 1.00 49.19 301 GLY A CA 1
ATOM 2281 C C . GLY A 1 301 ? 12.111 -25.063 -11.937 1.00 49.19 301 GLY A C 1
ATOM 2282 O O . GLY A 1 301 ? 12.483 -26.224 -11.989 1.00 49.19 301 GLY A O 1
ATOM 2283 N N . GLY A 1 302 ? 11.921 -24.327 -13.037 1.00 45.78 302 GLY A N 1
ATOM 2284 C CA . GLY A 1 302 ? 12.460 -24.677 -14.356 1.00 45.78 302 GLY A CA 1
ATOM 2285 C C . GLY A 1 302 ? 13.886 -24.154 -14.590 1.00 45.78 302 GLY A C 1
ATOM 2286 O O . GLY A 1 302 ? 14.320 -24.071 -15.738 1.00 45.78 302 GLY A O 1
ATOM 2287 N N . TYR A 1 303 ? 14.581 -23.715 -13.534 1.00 41.22 303 TYR A N 1
ATOM 2288 C CA . TYR A 1 303 ? 15.918 -23.124 -13.567 1.00 41.22 303 TYR A CA 1
ATOM 2289 C C . TYR A 1 303 ? 16.904 -24.033 -12.810 1.00 41.22 303 TYR A C 1
ATOM 2291 O O . TYR A 1 303 ? 17.074 -23.916 -11.599 1.00 41.22 303 TYR A O 1
ATOM 2299 N N . ASP A 1 304 ? 17.578 -24.930 -13.535 1.00 35.31 304 ASP A N 1
ATOM 2300 C CA . ASP A 1 304 ? 18.633 -25.820 -13.014 1.00 35.31 304 ASP A CA 1
ATOM 2301 C C . ASP A 1 304 ? 19.953 -25.054 -12.768 1.00 35.31 304 ASP A C 1
ATOM 2303 O O . ASP A 1 304 ? 20.940 -25.219 -13.487 1.00 35.31 304 ASP A O 1
ATOM 2307 N N . GLY A 1 305 ? 19.962 -24.128 -11.806 1.00 42.53 305 GLY A N 1
ATOM 2308 C CA . GLY A 1 305 ? 21.112 -23.273 -11.501 1.00 42.53 305 GLY A CA 1
ATOM 2309 C C . GLY A 1 305 ? 21.672 -23.512 -10.104 1.00 42.53 305 GLY A C 1
ATOM 2310 O O . GLY A 1 305 ? 21.195 -22.919 -9.144 1.00 42.53 305 GLY A O 1
ATOM 2311 N N . ASP A 1 306 ? 22.704 -24.347 -10.015 1.00 32.56 306 ASP A N 1
ATOM 2312 C CA . ASP A 1 306 ? 23.507 -24.607 -8.819 1.00 32.56 306 ASP A CA 1
ATOM 2313 C C . ASP A 1 306 ? 24.106 -23.298 -8.247 1.00 32.56 306 ASP A C 1
ATOM 2315 O O . ASP A 1 306 ? 24.831 -22.569 -8.930 1.00 32.56 306 ASP A O 1
ATOM 2319 N N . CYS A 1 307 ? 23.766 -22.965 -6.998 1.00 35.62 307 CYS A N 1
ATOM 2320 C CA . CYS A 1 307 ? 24.188 -21.738 -6.302 1.00 35.62 307 CYS A CA 1
ATOM 2321 C C . CYS A 1 307 ? 25.489 -21.913 -5.493 1.00 35.62 307 CYS A C 1
ATOM 2323 O O . CYS A 1 307 ? 25.845 -21.036 -4.707 1.00 35.62 307 CYS A O 1
ATOM 2325 N N . SER A 1 308 ? 26.203 -23.028 -5.658 1.00 28.95 308 SER A N 1
ATOM 2326 C CA . SER A 1 308 ? 27.314 -23.425 -4.783 1.00 28.95 308 SER A CA 1
ATOM 2327 C C . SER A 1 308 ? 28.686 -22.799 -5.093 1.00 28.95 308 SER A C 1
ATOM 2329 O O . SER A 1 308 ? 29.640 -23.058 -4.365 1.00 28.95 308 SER A O 1
ATOM 2331 N N . SER A 1 309 ? 28.823 -21.920 -6.094 1.00 32.12 309 SER A N 1
ATOM 2332 C CA . SER A 1 309 ? 30.112 -21.266 -6.389 1.00 32.12 309 SER A CA 1
ATOM 2333 C C . SER A 1 309 ? 30.007 -19.734 -6.464 1.00 32.12 309 SER A C 1
ATOM 2335 O O . SER A 1 309 ? 29.903 -19.154 -7.552 1.00 32.12 309 SER A O 1
ATOM 2337 N N . ALA A 1 310 ? 30.044 -19.075 -5.305 1.00 27.38 310 ALA A N 1
ATOM 2338 C CA . ALA A 1 310 ? 30.274 -17.636 -5.188 1.00 27.38 310 ALA A CA 1
ATOM 2339 C C . ALA A 1 310 ? 31.178 -17.344 -3.975 1.00 27.38 310 ALA A C 1
ATOM 2341 O O . ALA A 1 310 ? 30.703 -17.259 -2.844 1.00 27.38 310 ALA A O 1
ATOM 2342 N N . VAL A 1 311 ? 32.478 -17.207 -4.248 1.00 28.00 311 VAL A N 1
ATOM 2343 C CA . VAL A 1 311 ? 33.418 -16.337 -3.524 1.00 28.00 311 VAL A CA 1
ATOM 2344 C C . VAL A 1 311 ? 33.916 -15.323 -4.544 1.00 28.00 311 VAL A C 1
ATOM 2346 O O . VAL A 1 311 ? 34.153 -15.754 -5.698 1.00 28.00 311 VAL A O 1
#

Radius of gyration: 20.42 Å; Cα contacts (8 Å, |Δi|>4): 476; chains: 1; bounding box: 53×48×55 Å

Sequence (311 aa):
SALARWPRRIVQWAGSAADVRDLCRIGAACHRTSALLLTAGVDGAWLWYRQKVHEIAPGYRSACAHNIGAGDIVSGLLAGLLARDGHAPLLTLAARAVRSASYVLAQPPRRAADESAALPVDRQPGVPRRQYRYERRMAAALHTTRARVAAMLIGRKAVFVPGCFDMLHAGHEAVLRAASQLHADRRRAFVVGLCSDDSIKRAKGADRPLQRFALRAAAVAACMLQLVRPDDVVYVVQYDYGYDVDVMRELSARWAALVKGADWCGCNIPGSKQADQVVLVPTVPGVSTTLIAQAMLARAGGYDGDCSSAV

Foldseek 3Di:
DVVVPDPPDPDPDDDDPVVVQVVLVVVCVVVVDQKDWAQDFQQFIWICHPNDIDRQGEQWHAPQAPRVCLVLLLALQLQQCCVPVVVDDSSVSSNLSRHLSNLLRNFDPDDLPPLDDDDDIHGDPPQDPLLVVLSVLQNSQLSQELVNVLVVLVVAAAAEEEDQQQRRHNQNLQQVLVSLVVCVVVRHAAEYEHEAQVLQCVVPNVCPDVDHRSVSSSSSSSSCSVRHDSVHYYHYYYDHDPPPLPSLVSRLLRHCEYTDACVCPVHDDRSCVNHVYYHHGYGDPQDDPVSVVVVVVVVCVVPPDDPPDDD

pLDDT: mean 77.22, std 16.74, range [27.38, 96.19]

Secondary structure (DSSP, 8-state):
--GGGS-SS-------HHHHHHHHHHHHHHTT-SEEEEE-GGG-EEEEETTEEEEE--SEE-SS---TTHHHHHHHHHHHHHHHHTTS-HHHHHHHHHHHHHHHHTS----TT-SS-----EE-TT--HHHHHHHHHHHHHTT--HHHHHHHTTT--EEEEEE---S--HHHHHHHHHHHHHTTTSSSEEEEEEE-HHHHHHHH-TT--SS-HHHHHHHHHHHHTTTS-TT--EEEEEE-TTT-HHHHHHHHTTEEEEEEEGGGTTS--TTTTTSS-EEEEPPPTT--HHHHHHHHHHHHTT---------

Mean predicted aligned error: 9.53 Å

Nearest PDB structures (foldseek):
  5fo1-assembly1_B  TM=7.198E-01  e=1.559E-02  Corynebacterium ammoniagenes
  4uze-assembly1_A  TM=6.948E-01  e=1.236E-02  Corynebacterium ammoniagenes
  5fo1-assembly1_A  TM=7.102E-01  e=1.653E-02  Corynebacterium ammoniagenes
  3zug-assembly1_B  TM=6.490E-01  e=1.236E-02  Corynebacterium ammoniagenes
  5fnz-assembly1_A  TM=5.001E-01  e=8.232E-03  Corynebacterium ammoniagenes

Solvent-accessible surface area (backbone atoms only — not comparable to full-atom values): 17670 Å² total; per-residue (Å²): 138,70,84,81,73,64,71,98,53,91,74,88,80,86,82,52,76,67,57,52,53,50,49,42,53,49,51,26,63,75,65,74,47,79,59,38,79,48,70,52,53,64,70,18,33,38,36,29,43,88,95,36,78,43,82,33,71,32,41,22,35,43,94,66,62,74,48,82,60,47,57,50,36,26,50,16,39,33,47,29,43,46,74,74,48,59,90,54,60,65,68,58,45,48,44,52,20,40,24,34,35,22,53,48,48,30,47,68,91,77,61,95,86,58,89,81,70,80,73,88,57,47,71,35,92,89,61,54,72,69,57,52,54,29,51,55,54,41,62,61,22,56,70,37,48,66,68,58,52,54,61,67,39,63,98,36,36,22,34,34,34,69,44,66,56,44,68,53,33,45,45,57,44,54,37,55,45,55,45,41,62,76,32,68,83,70,70,37,47,39,37,37,35,34,38,37,49,66,31,37,21,74,75,70,36,85,82,27,52,84,44,57,50,73,56,30,54,37,36,52,52,30,46,43,70,77,60,51,58,75,88,62,68,51,35,31,30,81,42,45,70,97,71,41,64,59,65,40,53,70,48,19,71,30,19,57,26,36,39,36,51,39,89,48,66,98,52,91,55,90,44,50,90,46,21,78,33,74,47,68,33,81,69,46,85,92,57,45,58,65,53,53,49,51,54,52,47,60,62,47,72,76,51,97,69,86,82,86,85,82,133